Protein AF-A0A517Y0N2-F1 (afdb_monomer_lite)

Structure (mmCIF, N/CA/C/O backbone):
data_AF-A0A517Y0N2-F1
#
_entry.id   AF-A0A517Y0N2-F1
#
loop_
_atom_site.group_PDB
_atom_site.id
_atom_site.type_symbol
_atom_site.label_atom_id
_atom_site.label_alt_id
_atom_site.label_comp_id
_atom_site.label_asym_id
_atom_site.label_entity_id
_atom_site.label_seq_id
_atom_site.pdbx_PDB_ins_code
_atom_site.Cartn_x
_atom_site.Cartn_y
_atom_site.Cartn_z
_atom_site.occupancy
_atom_site.B_iso_or_equiv
_atom_site.auth_seq_id
_atom_site.auth_comp_id
_atom_site.auth_asym_id
_atom_site.auth_atom_id
_atom_site.pdbx_PDB_model_num
ATOM 1 N N . MET A 1 1 ? -11.717 -47.206 -13.233 1.00 84.69 1 MET A N 1
ATOM 2 C CA . MET A 1 1 ? -12.998 -47.005 -12.532 1.00 84.69 1 MET A CA 1
ATOM 3 C C . MET A 1 1 ? -13.318 -45.516 -12.525 1.00 84.69 1 MET A C 1
ATOM 5 O O . MET A 1 1 ? -12.463 -44.749 -12.143 1.00 84.69 1 MET A O 1
ATOM 9 N N . PRO A 1 2 ? -14.495 -45.059 -12.968 1.00 92.00 2 PRO A N 1
ATOM 10 C CA . PRO A 1 2 ? -14.799 -43.625 -12.986 1.00 92.00 2 PRO A CA 1
ATOM 11 C C . PRO A 1 2 ? -14.781 -43.002 -11.576 1.00 92.00 2 PRO A C 1
ATOM 13 O O . PRO A 1 2 ? -15.368 -43.559 -10.649 1.00 92.00 2 PRO A O 1
ATOM 16 N N . ILE A 1 3 ? -14.150 -41.832 -11.432 1.00 94.31 3 ILE A N 1
ATOM 17 C CA . ILE A 1 3 ? -14.087 -41.067 -10.176 1.00 94.31 3 ILE A CA 1
ATOM 18 C C . ILE A 1 3 ? -15.317 -40.142 -10.109 1.00 94.31 3 ILE A C 1
ATOM 20 O O . ILE A 1 3 ? -15.463 -39.274 -10.980 1.00 94.31 3 ILE A O 1
ATOM 24 N N . PRO A 1 4 ? -16.212 -40.281 -9.112 1.00 96.06 4 PRO A N 1
ATOM 25 C CA . PRO A 1 4 ? -17.354 -39.388 -8.961 1.00 96.06 4 PRO A CA 1
ATOM 26 C C . PRO A 1 4 ? -16.905 -38.022 -8.419 1.00 96.06 4 PRO A C 1
ATOM 28 O O . PRO A 1 4 ? -16.313 -37.924 -7.346 1.00 96.06 4 PRO A O 1
ATOM 31 N N . VAL A 1 5 ? -17.216 -36.948 -9.145 1.00 96.56 5 VAL A N 1
ATOM 32 C CA . VAL A 1 5 ? -16.913 -35.558 -8.774 1.00 96.56 5 VAL A CA 1
ATOM 33 C C . VAL A 1 5 ? -18.210 -34.753 -8.728 1.00 96.56 5 VAL A C 1
ATOM 35 O O . VAL A 1 5 ? -19.023 -34.811 -9.649 1.00 96.56 5 VAL A O 1
ATOM 38 N N . VAL A 1 6 ? -18.418 -33.979 -7.663 1.00 97.44 6 VAL A N 1
ATOM 39 C CA . VAL A 1 6 ? -19.589 -33.100 -7.518 1.00 97.44 6 VAL A CA 1
ATOM 40 C C . VAL A 1 6 ? -19.214 -31.685 -7.931 1.00 97.44 6 VAL A C 1
ATOM 42 O O . VAL A 1 6 ? -18.209 -31.145 -7.472 1.00 97.44 6 VAL A O 1
ATOM 45 N N . CYS A 1 7 ? -20.021 -31.063 -8.792 1.00 97.12 7 CYS A N 1
ATOM 46 C CA . CYS A 1 7 ? -19.773 -29.685 -9.183 1.00 97.12 7 CYS A CA 1
ATOM 47 C C . CYS A 1 7 ? -20.075 -28.691 -8.057 1.00 97.12 7 CYS A C 1
ATOM 49 O O . CYS A 1 7 ? -21.203 -28.638 -7.588 1.00 97.12 7 CYS A O 1
ATOM 51 N N . ALA A 1 8 ? -19.113 -27.844 -7.680 1.00 96.38 8 ALA A N 1
ATOM 52 C CA . ALA A 1 8 ? -19.308 -26.859 -6.610 1.00 96.38 8 ALA A CA 1
ATOM 53 C C . ALA A 1 8 ? -20.347 -25.767 -6.943 1.00 96.38 8 ALA A C 1
ATOM 55 O O . ALA A 1 8 ? -20.918 -25.179 -6.034 1.00 96.38 8 ALA A O 1
ATOM 56 N N . ASN A 1 9 ? -20.601 -25.502 -8.230 1.00 96.62 9 ASN A N 1
ATOM 57 C CA . ASN A 1 9 ? -21.507 -24.434 -8.663 1.00 96.62 9 ASN A CA 1
ATOM 58 C C . ASN A 1 9 ? -22.955 -24.928 -8.859 1.00 96.62 9 ASN A C 1
ATOM 60 O O . ASN A 1 9 ? -23.894 -24.329 -8.355 1.00 96.62 9 ASN A O 1
ATOM 64 N N . CYS A 1 10 ? -23.147 -26.053 -9.560 1.00 97.00 10 CYS A N 1
ATOM 65 C CA . CYS A 1 10 ? -24.483 -26.585 -9.877 1.00 97.00 10 CYS A CA 1
ATOM 66 C C . CYS A 1 10 ? -24.823 -27.917 -9.187 1.00 97.00 10 CYS A C 1
ATOM 68 O O . CYS A 1 10 ? -25.830 -28.536 -9.525 1.00 97.00 10 CYS A O 1
ATOM 70 N N . GLN A 1 11 ? -23.953 -28.410 -8.296 1.00 96.94 11 GLN A N 1
ATOM 71 C CA . GLN A 1 11 ? -24.120 -29.644 -7.506 1.00 96.94 11 GLN A CA 1
ATOM 72 C C . GLN A 1 11 ? -24.376 -30.928 -8.315 1.00 96.94 11 GLN A C 1
ATOM 74 O O . GLN A 1 11 ? -24.714 -31.977 -7.769 1.00 96.94 11 GLN A O 1
ATOM 79 N N . THR A 1 12 ? -24.166 -30.894 -9.632 1.00 97.69 12 THR A N 1
ATOM 80 C CA . THR A 1 12 ? -24.334 -32.069 -10.489 1.00 97.69 12 THR A CA 1
ATOM 81 C C . THR A 1 12 ? -23.174 -33.041 -10.291 1.00 97.69 12 THR A C 1
ATOM 83 O O . THR A 1 12 ? -22.010 -32.633 -10.302 1.00 97.69 12 THR A O 1
ATOM 86 N N . ARG A 1 13 ? -23.500 -34.328 -10.133 1.00 96.94 13 ARG A N 1
ATOM 87 C CA . ARG A 1 13 ? -22.531 -35.428 -10.079 1.00 96.94 13 ARG A CA 1
ATOM 88 C C . ARG A 1 13 ? -22.033 -35.751 -11.486 1.00 96.94 13 ARG A C 1
ATOM 90 O O . ARG A 1 13 ? -22.834 -35.933 -12.399 1.00 96.94 13 ARG A O 1
ATOM 97 N N . LEU A 1 14 ? -20.719 -35.802 -11.651 1.00 96.88 14 LEU A N 1
ATOM 98 C CA . LEU A 1 14 ? -20.024 -36.093 -12.900 1.00 96.88 14 LEU A CA 1
ATOM 99 C C . LEU A 1 14 ? -19.074 -37.266 -12.678 1.00 96.88 14 LEU A C 1
ATOM 101 O O . LEU A 1 14 ? -18.483 -37.387 -11.610 1.00 96.88 14 LEU A O 1
ATOM 105 N N . ASN A 1 15 ? -18.895 -38.092 -13.701 1.00 96.69 15 ASN A N 1
ATOM 106 C CA . ASN A 1 15 ? -17.953 -39.204 -13.670 1.00 96.69 15 ASN A CA 1
ATOM 107 C C . ASN A 1 15 ? -16.718 -38.818 -14.484 1.00 96.69 15 ASN A C 1
ATOM 109 O O . ASN A 1 15 ? -16.799 -38.696 -15.707 1.00 96.69 15 ASN A O 1
ATOM 113 N N . ALA A 1 16 ? -15.594 -38.583 -13.809 1.00 96.12 16 ALA A N 1
ATOM 114 C CA . ALA A 1 16 ? -14.326 -38.287 -14.464 1.00 96.12 16 ALA A CA 1
ATOM 115 C C . ALA A 1 16 ? -13.577 -39.596 -14.790 1.00 96.12 16 ALA A C 1
ATOM 117 O O . ALA A 1 16 ? -13.581 -40.518 -13.969 1.00 96.12 16 ALA A O 1
ATOM 118 N N . PRO A 1 17 ? -12.929 -39.708 -15.964 1.00 95.25 17 PRO A N 1
ATOM 119 C CA . PRO A 1 17 ? -12.051 -40.839 -16.254 1.00 95.25 17 PRO A CA 1
ATOM 120 C C . PRO A 1 17 ? -10.808 -40.795 -15.351 1.00 95.25 17 PRO A C 1
ATOM 122 O O . PRO A 1 17 ? -10.326 -39.709 -15.033 1.00 95.25 17 PRO A O 1
ATOM 125 N N . ASP A 1 18 ? -10.241 -41.952 -14.995 1.00 92.69 18 ASP A N 1
ATOM 126 C CA . ASP A 1 18 ? -9.039 -42.038 -14.137 1.00 92.69 18 ASP A CA 1
ATOM 127 C C . ASP A 1 18 ? -7.851 -41.238 -14.684 1.00 92.69 18 ASP A C 1
ATOM 129 O O . ASP A 1 18 ? -7.095 -40.635 -13.930 1.00 92.69 18 ASP A O 1
ATOM 133 N N . ALA A 1 19 ? -7.719 -41.148 -16.011 1.00 93.31 19 ALA A N 1
ATOM 134 C CA . ALA A 1 19 ? -6.686 -40.342 -16.665 1.00 93.31 19 ALA A CA 1
ATOM 135 C C . ALA A 1 19 ? -6.803 -38.828 -16.374 1.00 93.31 19 ALA A C 1
ATOM 137 O O . ALA A 1 19 ? -5.868 -38.067 -16.633 1.00 93.31 19 ALA A O 1
ATOM 138 N N . ALA A 1 20 ? -7.951 -38.375 -15.862 1.00 94.31 20 ALA A N 1
ATOM 139 C CA . ALA A 1 20 ? -8.183 -37.001 -15.437 1.00 94.31 20 ALA A CA 1
ATOM 140 C C . ALA A 1 20 ? -7.914 -36.774 -13.940 1.00 94.31 20 ALA A C 1
ATOM 142 O O . ALA A 1 20 ? -8.045 -35.636 -13.493 1.00 94.31 20 ALA A O 1
ATOM 143 N N . ALA A 1 21 ? -7.521 -37.796 -13.173 1.00 94.56 21 ALA A N 1
ATOM 144 C CA . ALA A 1 21 ? -7.123 -37.648 -11.775 1.00 94.56 21 ALA A CA 1
ATOM 145 C C . ALA A 1 21 ? -6.004 -36.595 -11.642 1.00 94.56 21 ALA A C 1
ATOM 147 O O . ALA A 1 21 ? -4.990 -36.651 -12.338 1.00 94.56 21 ALA A O 1
ATOM 148 N N . GLY A 1 22 ? -6.214 -35.581 -10.796 1.00 93.44 22 GLY A N 1
ATOM 149 C CA . GLY A 1 22 ? -5.289 -34.451 -10.636 1.00 93.44 22 GLY A CA 1
ATOM 150 C C . GLY A 1 22 ? -5.325 -33.401 -11.760 1.00 93.44 22 GLY A C 1
ATOM 151 O O . GLY A 1 22 ? -4.643 -32.382 -11.660 1.00 93.44 22 GLY A O 1
ATOM 152 N N . ARG A 1 23 ? -6.129 -33.589 -12.817 1.00 95.38 23 ARG A N 1
ATOM 153 C CA . ARG A 1 23 ? -6.341 -32.596 -13.885 1.00 95.38 23 ARG A CA 1
ATOM 154 C C . ARG A 1 23 ? -7.599 -31.762 -13.626 1.00 95.38 23 ARG A C 1
ATOM 156 O O . ARG A 1 23 ? -8.484 -32.127 -12.853 1.00 95.38 23 ARG A O 1
ATOM 163 N N . LYS A 1 24 ? -7.687 -30.609 -14.293 1.00 96.19 24 LYS A N 1
ATOM 164 C CA . LYS A 1 24 ? -8.870 -29.738 -14.269 1.00 96.19 24 LYS A CA 1
ATOM 165 C C . LYS A 1 24 ? -9.861 -30.172 -15.354 1.00 96.19 24 LYS A C 1
ATOM 167 O O . LYS A 1 24 ? -9.489 -30.231 -16.523 1.00 96.19 24 LYS A O 1
ATOM 172 N N . VAL A 1 25 ? -11.116 -30.425 -14.988 1.00 96.88 25 VAL A N 1
ATOM 173 C CA . VAL A 1 25 ? -12.209 -30.779 -15.915 1.00 96.88 25 VAL A CA 1
ATOM 174 C C . VAL A 1 25 ? -13.302 -29.710 -15.903 1.00 96.88 25 VAL A C 1
ATOM 176 O O . VAL A 1 25 ? -13.500 -29.026 -14.899 1.00 96.88 25 VAL A O 1
ATOM 179 N N . LYS A 1 26 ? -14.011 -29.534 -17.023 1.00 97.38 26 LYS A N 1
ATOM 180 C CA . LYS A 1 26 ? -15.139 -28.594 -17.142 1.00 97.38 26 LYS A CA 1
ATOM 181 C C . LYS A 1 26 ? -16.458 -29.304 -16.847 1.00 97.38 26 LYS A C 1
ATOM 183 O O . LYS A 1 26 ? -16.701 -30.392 -17.362 1.00 97.38 26 LYS A O 1
ATOM 188 N N . CYS A 1 27 ? -17.328 -28.677 -16.058 1.00 97.56 27 CYS A N 1
ATOM 189 C CA . CYS A 1 27 ? -18.690 -29.166 -15.860 1.00 97.56 27 CYS A CA 1
ATOM 190 C C . CYS A 1 27 ? -19.521 -28.977 -17.148 1.00 97.56 27 CYS A C 1
ATOM 192 O O . CYS A 1 27 ? -19.602 -27.851 -17.635 1.00 97.56 27 CYS A O 1
ATOM 194 N N . PRO A 1 28 ? -20.204 -30.007 -17.677 1.00 97.00 28 PRO A N 1
ATOM 195 C CA . PRO A 1 28 ? -21.018 -29.876 -18.887 1.00 97.00 28 PRO A CA 1
ATOM 196 C C . PRO A 1 28 ? -22.280 -29.017 -18.699 1.00 97.00 28 PRO A C 1
ATOM 198 O O . PRO A 1 28 ? -22.827 -28.543 -19.686 1.00 97.00 28 PRO A O 1
ATOM 201 N N . LYS A 1 29 ? -22.743 -28.785 -17.458 1.00 97.19 29 LYS A N 1
ATOM 202 C CA . LYS A 1 29 ? -23.947 -27.974 -17.193 1.00 97.19 29 LYS A CA 1
ATOM 203 C C . LYS A 1 29 ? -23.671 -26.481 -17.024 1.00 97.19 29 LYS A C 1
ATOM 205 O O . LYS A 1 29 ? -24.418 -25.669 -17.546 1.00 97.19 29 LYS A O 1
ATOM 210 N N . CYS A 1 30 ? -22.625 -26.114 -16.285 1.00 97.19 30 CYS A N 1
ATOM 211 C CA . CYS A 1 30 ? -22.328 -24.712 -15.954 1.00 97.19 30 CYS A CA 1
ATOM 212 C C . CYS A 1 30 ? -20.961 -24.230 -16.463 1.00 97.19 30 CYS A C 1
ATOM 214 O O . CYS A 1 30 ? -20.553 -23.117 -16.150 1.00 97.19 30 CYS A O 1
ATOM 216 N N . GLN A 1 31 ? -20.221 -25.076 -17.192 1.00 96.69 31 GLN A N 1
ATOM 217 C CA . GLN A 1 31 ? -18.892 -24.799 -17.765 1.00 96.69 31 GLN A CA 1
ATOM 218 C C . GLN A 1 31 ? -17.793 -24.413 -16.756 1.00 96.69 31 GLN A C 1
ATOM 220 O O . GLN A 1 31 ? -16.667 -24.104 -17.147 1.00 96.69 31 GLN A O 1
ATOM 225 N N . THR A 1 32 ? -18.068 -24.494 -15.451 1.00 97.12 32 THR A N 1
ATOM 226 C CA . THR A 1 32 ? -17.092 -24.227 -14.389 1.00 97.12 32 THR A CA 1
ATOM 227 C C . THR A 1 32 ? -15.968 -25.268 -14.418 1.00 97.12 32 THR A C 1
ATOM 229 O O . THR A 1 32 ? -16.226 -26.471 -14.487 1.00 97.12 32 THR A O 1
ATOM 232 N N . VAL A 1 33 ? -14.718 -24.798 -14.376 1.00 97.06 33 VAL A N 1
ATOM 233 C CA . VAL A 1 33 ? -13.502 -25.626 -14.346 1.00 97.06 33 VAL A CA 1
ATOM 234 C C . VAL A 1 33 ? -13.209 -26.042 -12.903 1.00 97.06 33 VAL A C 1
ATOM 236 O O . VAL A 1 33 ? -13.121 -25.182 -12.032 1.00 97.06 33 VAL A O 1
ATOM 239 N N . MET A 1 34 ? -13.037 -27.339 -12.644 1.00 95.88 34 MET A N 1
ATOM 240 C CA . MET A 1 34 ? -12.841 -27.887 -11.296 1.00 95.88 34 MET A CA 1
ATOM 241 C C . MET A 1 34 ? -11.717 -28.930 -11.283 1.00 95.88 34 MET A C 1
ATOM 243 O O . MET A 1 34 ? -11.586 -29.679 -12.254 1.00 95.88 34 MET A O 1
ATOM 247 N N . PRO A 1 35 ? -10.901 -29.002 -10.218 1.00 96.12 35 PRO A N 1
ATOM 248 C CA . PRO A 1 35 ? -9.898 -30.052 -10.078 1.00 96.12 35 PRO A CA 1
ATOM 249 C C . PRO A 1 35 ? -10.568 -31.397 -9.758 1.00 96.12 35 PRO A C 1
ATOM 251 O O . PRO A 1 35 ? -11.417 -31.474 -8.870 1.00 96.12 35 PRO A O 1
ATOM 254 N N . VAL A 1 36 ? -10.186 -32.460 -10.469 1.00 96.31 36 VAL A N 1
ATOM 255 C CA . VAL A 1 36 ? -10.552 -33.837 -10.103 1.00 96.31 36 VAL A CA 1
ATOM 256 C C . VAL A 1 36 ? -9.625 -34.277 -8.968 1.00 96.31 36 VAL A C 1
ATOM 258 O O . VAL A 1 36 ? -8.406 -34.181 -9.148 1.00 96.31 36 VAL A O 1
ATOM 261 N N . PRO A 1 37 ? -10.148 -34.759 -7.824 1.00 91.50 37 PRO A N 1
ATOM 262 C CA . PRO A 1 37 ? -9.322 -35.311 -6.757 1.00 91.50 37 PRO A CA 1
ATOM 263 C C . PRO A 1 37 ? -8.412 -36.394 -7.335 1.00 91.50 37 PRO A C 1
ATOM 265 O O . PRO A 1 37 ? -8.886 -37.396 -7.869 1.00 91.50 37 PRO A O 1
ATOM 268 N N . GLY A 1 38 ? -7.104 -36.151 -7.305 1.00 88.31 38 GLY A N 1
ATOM 269 C CA . GLY A 1 38 ? -6.139 -37.185 -7.635 1.00 88.31 38 GLY A CA 1
ATOM 270 C C . GLY A 1 38 ? -6.163 -38.231 -6.534 1.00 88.31 38 GLY A C 1
ATOM 271 O O . GLY A 1 38 ? -6.227 -37.870 -5.358 1.00 88.31 38 GLY A O 1
ATOM 272 N N . THR A 1 39 ? -6.099 -39.511 -6.896 1.00 78.31 39 THR A N 1
ATOM 273 C CA . THR A 1 39 ? -5.680 -40.550 -5.956 1.00 78.31 39 THR A CA 1
ATOM 274 C C . THR A 1 39 ? -4.361 -40.070 -5.372 1.00 78.31 39 THR A C 1
ATOM 276 O O . THR A 1 39 ? -3.388 -39.933 -6.115 1.00 78.31 39 THR A O 1
ATOM 279 N N . ALA A 1 40 ? -4.366 -39.686 -4.092 1.00 70.88 40 ALA A N 1
ATOM 280 C CA . ALA A 1 40 ? -3.168 -39.219 -3.419 1.00 70.88 40 ALA A CA 1
ATOM 281 C C . ALA A 1 40 ? -2.083 -40.256 -3.698 1.00 70.88 40 ALA A C 1
ATOM 283 O O . ALA A 1 40 ? -2.289 -41.442 -3.421 1.00 70.88 40 ALA A O 1
ATOM 284 N N . ALA A 1 41 ? -0.989 -39.824 -4.334 1.00 69.00 41 ALA A N 1
ATOM 285 C CA . ALA A 1 41 ? 0.169 -40.682 -4.502 1.00 69.00 41 ALA A CA 1
ATOM 286 C C . ALA A 1 41 ? 0.448 -41.299 -3.123 1.00 69.00 41 ALA A C 1
ATOM 288 O O . ALA A 1 41 ? 0.422 -40.541 -2.143 1.00 69.00 41 ALA A O 1
ATOM 289 N N . PRO A 1 42 ? 0.588 -42.637 -3.022 1.00 71.44 42 PRO A N 1
ATOM 290 C CA . PRO A 1 42 ? 0.793 -43.301 -1.744 1.00 71.44 42 PRO A CA 1
ATOM 291 C C . PRO A 1 42 ? 1.875 -42.532 -1.002 1.00 71.44 42 PRO A C 1
ATOM 293 O O . PRO A 1 42 ? 2.935 -42.265 -1.576 1.00 71.44 42 PRO A O 1
ATOM 296 N N . ALA A 1 43 ? 1.526 -42.067 0.202 1.00 64.88 43 ALA A N 1
ATOM 297 C CA . ALA A 1 43 ? 2.398 -41.220 0.995 1.00 64.88 43 ALA A CA 1
ATOM 298 C C . ALA A 1 43 ? 3.792 -41.860 0.987 1.00 64.88 43 ALA A C 1
ATOM 300 O O . ALA A 1 43 ? 3.877 -43.074 1.213 1.00 64.88 43 ALA A O 1
ATOM 301 N N . PRO A 1 44 ? 4.859 -41.104 0.658 1.00 72.44 44 PRO A N 1
ATOM 302 C CA . PRO A 1 44 ? 6.203 -41.650 0.716 1.00 72.44 44 PRO A CA 1
ATOM 303 C C . PRO A 1 44 ? 6.367 -42.319 2.085 1.00 72.44 44 PRO A C 1
ATOM 305 O O . PRO A 1 44 ? 5.879 -41.759 3.076 1.00 72.44 44 PRO A O 1
ATOM 308 N N . PRO A 1 45 ? 6.952 -43.533 2.140 1.00 76.56 45 PRO A N 1
ATOM 309 C CA . PRO A 1 45 ? 7.123 -44.246 3.395 1.00 76.56 45 PRO A CA 1
ATOM 310 C C . PRO A 1 45 ? 7.717 -43.275 4.417 1.00 76.56 45 PRO A C 1
ATOM 312 O O . PRO A 1 45 ? 8.589 -42.483 4.037 1.00 76.56 45 PRO A O 1
ATOM 315 N N . PRO A 1 46 ? 7.202 -43.266 5.661 1.00 74.75 46 PRO A N 1
ATOM 316 C CA . PRO A 1 46 ? 7.652 -42.333 6.679 1.00 74.75 46 PRO A CA 1
ATOM 317 C C . PRO A 1 46 ? 9.174 -42.365 6.698 1.00 74.75 46 PRO A C 1
ATOM 319 O O . PRO A 1 46 ? 9.771 -43.436 6.839 1.00 74.75 46 PRO A O 1
ATOM 322 N N . LEU A 1 47 ? 9.785 -41.200 6.463 1.00 70.88 47 LEU A N 1
ATOM 323 C CA . LEU A 1 47 ? 11.226 -41.051 6.588 1.00 70.88 47 LEU A CA 1
ATOM 324 C C . LEU A 1 47 ? 11.620 -41.654 7.942 1.00 70.88 47 LEU A C 1
ATOM 326 O O . LEU A 1 47 ? 10.905 -41.413 8.926 1.00 70.88 47 LEU A O 1
ATOM 330 N N . PRO A 1 48 ? 12.695 -42.464 7.999 1.00 77.25 48 PRO A N 1
ATOM 331 C CA . PRO A 1 48 ? 13.186 -42.968 9.269 1.00 77.25 48 PRO A CA 1
ATOM 332 C C . PRO A 1 48 ? 13.310 -41.782 10.230 1.00 77.25 48 PRO A C 1
ATOM 334 O O . PRO A 1 48 ? 13.705 -40.694 9.787 1.00 77.25 48 PRO A O 1
ATOM 337 N N . PRO A 1 49 ? 12.915 -41.955 11.506 1.00 77.69 49 PRO A N 1
ATOM 338 C CA . PRO A 1 49 ? 13.004 -40.881 12.478 1.00 77.69 49 PRO A CA 1
ATOM 339 C C . PRO A 1 49 ? 14.417 -40.298 12.395 1.00 77.69 49 PRO A C 1
ATOM 341 O O . PRO A 1 49 ? 15.376 -41.078 12.332 1.00 77.69 49 PRO A O 1
ATOM 344 N N . PRO A 1 50 ? 14.562 -38.961 12.313 1.00 74.44 50 PRO A N 1
ATOM 345 C CA . PRO A 1 50 ? 15.879 -38.353 12.293 1.00 74.44 50 PRO A CA 1
ATOM 346 C C . PRO A 1 50 ? 16.671 -38.934 13.469 1.00 74.44 50 PRO A C 1
ATOM 348 O O . PRO A 1 50 ? 16.095 -39.067 14.557 1.00 74.44 50 PRO A O 1
ATOM 351 N N . PRO A 1 51 ? 17.934 -39.356 13.253 1.00 74.38 51 PRO A N 1
ATOM 352 C CA . PRO A 1 51 ? 18.758 -39.898 14.323 1.00 74.38 51 PRO A CA 1
ATOM 353 C C . PRO A 1 51 ? 18.662 -38.941 15.501 1.00 74.38 51 PRO A C 1
ATOM 355 O O . PRO A 1 51 ? 18.816 -37.731 15.310 1.00 74.38 51 PRO A O 1
ATOM 358 N N . ALA A 1 52 ? 18.300 -39.489 16.666 1.00 68.50 52 ALA A N 1
ATOM 359 C CA . ALA A 1 52 ? 18.097 -38.728 17.886 1.00 68.50 52 ALA A CA 1
ATOM 360 C C . ALA A 1 52 ? 19.238 -37.723 17.998 1.00 68.50 52 ALA A C 1
ATOM 362 O O . ALA A 1 52 ? 20.405 -38.122 18.055 1.00 68.50 52 ALA A O 1
ATOM 363 N N . ALA A 1 53 ? 18.896 -36.433 17.924 1.00 58.19 53 ALA A N 1
ATOM 364 C CA . ALA A 1 53 ? 19.875 -35.385 18.115 1.00 58.19 53 ALA A CA 1
ATOM 365 C C . ALA A 1 53 ? 20.611 -35.730 19.416 1.00 58.19 53 ALA A C 1
ATOM 367 O O . ALA A 1 53 ? 19.928 -36.004 20.414 1.00 58.19 53 ALA A O 1
ATOM 368 N N . PRO A 1 54 ? 21.957 -35.804 19.413 1.00 63.50 54 PRO A N 1
ATOM 369 C CA . PRO A 1 54 ? 22.689 -36.007 20.647 1.00 63.50 54 PRO A CA 1
ATOM 370 C C . PRO A 1 54 ? 22.171 -34.949 21.604 1.00 63.50 54 PRO A C 1
ATOM 372 O O . PRO A 1 54 ? 22.110 -33.771 21.244 1.00 63.50 54 PRO A O 1
ATOM 375 N N . SER A 1 55 ? 21.691 -35.394 22.763 1.00 56.03 55 SER A N 1
ATOM 376 C CA . SER A 1 55 ? 21.289 -34.524 23.853 1.00 56.03 55 SER A CA 1
ATOM 377 C C . SER A 1 55 ? 22.514 -33.693 24.195 1.00 56.03 55 SER A C 1
ATOM 379 O O . SER A 1 55 ? 23.399 -34.132 24.926 1.00 56.03 55 SER A O 1
ATOM 381 N N . GLY A 1 56 ? 22.617 -32.540 23.538 1.00 49.59 56 GLY A N 1
ATOM 382 C CA . GLY A 1 56 ? 23.645 -31.561 23.774 1.00 49.59 56 GLY A CA 1
ATOM 383 C C . GLY A 1 56 ? 23.443 -31.125 25.202 1.00 49.59 56 GLY A C 1
ATOM 384 O O . GLY A 1 56 ? 22.516 -30.368 25.489 1.00 49.59 56 GLY A O 1
ATOM 385 N N . GLY A 1 57 ? 24.288 -31.652 26.086 1.00 51.59 57 GLY A N 1
ATOM 386 C CA . GLY A 1 57 ? 24.562 -31.011 27.352 1.00 51.59 57 GLY A CA 1
ATOM 387 C C . GLY A 1 57 ? 24.790 -29.544 27.038 1.00 51.59 57 GLY A C 1
ATOM 388 O O . GLY A 1 57 ? 25.617 -29.200 26.192 1.00 51.59 57 GLY A O 1
ATOM 389 N N . THR A 1 58 ? 23.970 -28.694 27.636 1.00 56.47 58 THR A N 1
ATOM 390 C CA . THR A 1 58 ? 24.179 -27.258 27.636 1.00 56.47 58 THR A CA 1
ATOM 391 C C . THR A 1 58 ? 25.634 -27.008 28.037 1.00 56.47 58 THR A C 1
ATOM 393 O O . THR A 1 58 ? 25.999 -27.349 29.160 1.00 56.47 58 THR A O 1
ATOM 396 N N . PRO A 1 59 ? 26.478 -26.383 27.195 1.00 62.06 59 PRO A N 1
ATOM 397 C CA . PRO A 1 59 ? 27.823 -25.955 27.600 1.00 62.06 59 PRO A CA 1
ATOM 398 C C . PRO A 1 59 ? 27.809 -24.860 28.684 1.00 62.06 59 PRO A C 1
ATOM 400 O O . PRO A 1 59 ? 28.851 -24.329 29.047 1.00 62.06 59 PRO A O 1
ATOM 403 N N . PHE A 1 60 ? 26.622 -24.502 29.176 1.00 58.09 60 PHE A N 1
ATOM 404 C CA . PHE A 1 60 ? 26.350 -23.477 30.170 1.00 58.09 60 PHE A CA 1
ATOM 405 C C . PHE A 1 60 ? 25.449 -24.041 31.274 1.00 58.09 60 PHE A C 1
ATOM 407 O O . PHE A 1 60 ? 24.399 -23.485 31.580 1.00 58.09 60 PHE A O 1
ATOM 414 N N . ASP A 1 61 ? 25.843 -25.175 31.849 1.00 56.84 61 ASP A N 1
ATOM 415 C CA . ASP A 1 61 ? 25.333 -25.601 33.150 1.00 56.84 61 ASP A CA 1
ATOM 416 C C . ASP A 1 61 ? 26.198 -24.941 34.241 1.00 56.84 61 ASP A C 1
ATOM 418 O O . ASP A 1 61 ? 27.235 -25.461 34.649 1.00 56.84 61 ASP A O 1
ATOM 422 N N . PHE A 1 62 ? 25.811 -23.734 34.670 1.00 59.16 62 PHE A N 1
ATOM 423 C CA . PHE A 1 62 ? 26.382 -23.032 35.833 1.00 59.16 62 PHE A CA 1
ATOM 424 C C . PHE A 1 62 ? 25.835 -23.630 37.148 1.00 59.16 62 PHE A C 1
ATOM 426 O O . PHE A 1 62 ? 25.350 -22.925 38.032 1.00 59.16 62 PHE A O 1
ATOM 433 N N . GLY A 1 63 ? 25.890 -24.956 37.266 1.00 56.09 63 GLY A N 1
ATOM 434 C CA . GLY A 1 63 ? 25.384 -25.737 38.395 1.00 56.09 63 GLY A CA 1
ATOM 435 C C . GLY A 1 63 ? 26.328 -25.833 39.599 1.00 56.09 63 GLY A C 1
ATOM 436 O O . GLY A 1 63 ? 26.227 -26.787 40.363 1.00 56.09 63 GLY A O 1
ATOM 437 N N . GLY A 1 64 ? 27.249 -24.888 39.794 1.00 56.97 64 GLY A N 1
ATOM 438 C CA . GLY A 1 64 ? 28.190 -24.918 40.915 1.00 56.97 64 GLY A CA 1
ATOM 439 C C . GLY A 1 64 ? 28.540 -23.519 41.400 1.00 56.97 64 GLY A C 1
ATOM 440 O O . GLY A 1 64 ? 29.096 -22.727 40.648 1.00 56.97 64 GLY A O 1
ATOM 441 N N . ASP A 1 65 ? 28.205 -23.249 42.661 1.00 60.47 65 ASP A N 1
ATOM 442 C CA . ASP A 1 65 ? 28.705 -22.140 43.476 1.00 60.47 65 ASP A CA 1
ATOM 443 C C . ASP A 1 65 ? 28.327 -20.727 43.012 1.00 60.47 65 ASP A C 1
ATOM 445 O O . ASP A 1 65 ? 29.147 -19.938 42.548 1.00 60.47 65 ASP A O 1
ATOM 449 N N . SER A 1 66 ? 27.068 -20.348 43.262 1.00 59.47 66 SER A N 1
ATOM 450 C CA . SER A 1 66 ? 26.769 -18.929 43.481 1.00 59.47 66 SER A CA 1
ATOM 451 C C . SER A 1 66 ? 27.539 -18.462 44.725 1.00 59.47 66 SER A C 1
ATOM 453 O O . SER A 1 66 ? 27.240 -18.948 45.820 1.00 59.47 66 SER A O 1
ATOM 455 N N . PRO A 1 67 ? 28.518 -17.545 44.608 1.00 68.81 67 PRO A N 1
ATOM 456 C CA . PRO A 1 67 ? 29.174 -16.988 45.780 1.00 68.81 67 PRO A CA 1
ATOM 457 C C . PRO A 1 67 ? 28.131 -16.281 46.659 1.00 68.81 67 PRO A C 1
ATOM 459 O O . PRO A 1 67 ? 27.176 -15.696 46.132 1.00 68.81 67 PRO A O 1
ATOM 462 N N . PRO A 1 68 ? 28.281 -16.331 47.995 1.00 73.44 68 PRO A N 1
ATOM 463 C CA . PRO A 1 68 ? 27.357 -15.672 48.904 1.00 73.44 68 PRO A CA 1
ATOM 464 C C . PRO A 1 68 ? 27.244 -14.182 48.550 1.00 73.44 68 PRO A C 1
ATOM 466 O O . PRO A 1 68 ? 28.238 -13.565 48.150 1.00 73.44 68 PRO A O 1
ATOM 469 N N . PRO A 1 69 ? 26.044 -13.589 48.685 1.00 72.06 69 PRO A N 1
ATOM 470 C CA . PRO A 1 69 ? 25.840 -12.183 48.375 1.00 72.06 69 PRO A CA 1
ATOM 471 C C . PRO A 1 69 ? 26.832 -11.335 49.183 1.00 72.06 69 PRO A C 1
ATOM 473 O O . PRO A 1 69 ? 27.013 -11.590 50.379 1.00 72.06 69 PRO A O 1
ATOM 476 N N . PRO A 1 70 ? 27.484 -10.332 48.566 1.00 73.88 70 PRO A N 1
ATOM 477 C CA . PRO A 1 70 ? 28.427 -9.491 49.281 1.00 73.88 70 PRO A CA 1
ATOM 478 C C . PRO A 1 70 ? 27.718 -8.821 50.468 1.00 73.88 70 PRO A C 1
ATOM 480 O O . PRO A 1 70 ? 26.554 -8.418 50.340 1.00 73.88 70 PRO A O 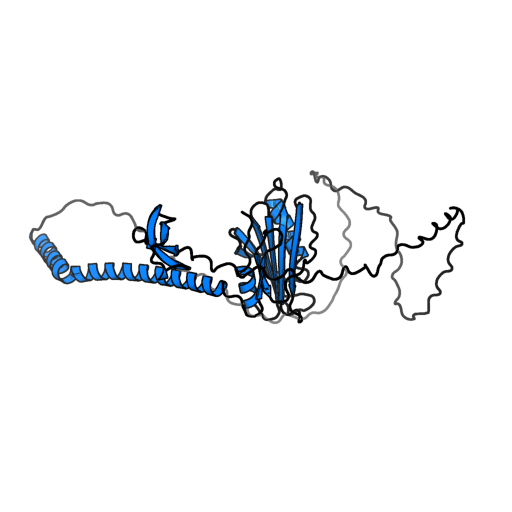1
ATOM 483 N N . PRO A 1 71 ? 28.390 -8.692 51.627 1.00 72.62 71 PRO A N 1
ATOM 484 C CA . PRO A 1 71 ? 27.809 -8.044 52.791 1.00 72.62 71 PRO A CA 1
ATOM 485 C C . PRO A 1 71 ? 27.339 -6.641 52.404 1.00 72.62 71 PRO A C 1
ATOM 487 O O . PRO A 1 71 ? 28.076 -5.870 51.781 1.00 72.62 71 PRO A O 1
ATOM 490 N N . ARG A 1 72 ? 26.086 -6.322 52.750 1.00 63.16 72 ARG A N 1
ATOM 491 C CA . ARG A 1 72 ? 25.517 -4.988 52.548 1.00 63.16 72 ARG A CA 1
ATOM 492 C C . ARG A 1 72 ? 26.449 -3.974 53.204 1.00 63.16 72 ARG A C 1
ATOM 494 O O . ARG A 1 72 ? 26.605 -3.979 54.423 1.00 63.16 72 ARG A O 1
ATOM 501 N N . ARG A 1 73 ? 27.076 -3.120 52.388 1.00 58.53 73 ARG A N 1
ATOM 502 C CA . ARG A 1 73 ? 27.852 -1.985 52.890 1.00 58.53 73 ARG A CA 1
ATOM 503 C C . ARG A 1 73 ? 26.928 -1.115 53.751 1.00 58.53 73 ARG A C 1
ATOM 505 O O . ARG A 1 73 ? 25.844 -0.773 53.273 1.00 58.53 73 ARG A O 1
ATOM 512 N N . PRO A 1 74 ? 27.323 -0.765 54.986 1.00 61.00 74 PRO A N 1
ATOM 513 C CA . PRO A 1 74 ? 26.569 0.168 55.802 1.00 61.00 74 PRO A CA 1
ATOM 514 C C . PRO A 1 74 ? 26.483 1.513 55.076 1.00 61.00 74 PRO A C 1
ATOM 516 O O . PRO A 1 74 ? 27.485 2.104 54.676 1.00 61.00 74 PRO A O 1
ATOM 519 N N . SER A 1 75 ? 25.250 1.955 54.859 1.00 59.75 75 SER A N 1
ATOM 520 C CA . SER A 1 75 ? 24.911 3.265 54.320 1.00 59.75 75 SER A CA 1
ATOM 521 C C . SER A 1 75 ? 25.322 4.332 55.330 1.00 59.75 75 SER A C 1
ATOM 523 O O . SER A 1 75 ? 24.568 4.636 56.248 1.00 59.75 75 SER A O 1
ATOM 525 N N . GLY A 1 76 ? 26.529 4.869 55.197 1.00 57.44 76 GLY A N 1
ATOM 526 C CA . GLY A 1 76 ? 26.998 5.898 56.115 1.00 57.44 76 GLY A CA 1
ATOM 527 C C . GLY A 1 76 ? 28.481 6.176 55.997 1.00 57.44 76 GLY A C 1
ATOM 528 O O . GLY A 1 76 ? 29.185 6.052 56.985 1.00 57.44 76 GLY A O 1
ATOM 529 N N . GLU A 1 77 ? 28.964 6.557 54.814 1.00 53.41 77 GLU A N 1
ATOM 530 C CA . GLU A 1 77 ? 30.243 7.263 54.760 1.00 53.41 77 GLU A CA 1
ATOM 531 C C . GLU A 1 77 ? 30.248 8.288 53.630 1.00 53.41 77 GLU A C 1
ATOM 533 O O . GLU A 1 77 ? 30.190 7.973 52.438 1.00 53.41 77 GLU A O 1
ATOM 538 N N . SER A 1 78 ? 30.241 9.544 54.057 1.00 60.12 78 SER A N 1
ATOM 539 C CA . SER A 1 78 ? 30.338 10.755 53.261 1.00 60.12 78 SER A CA 1
ATOM 540 C C . SER A 1 78 ? 31.578 10.685 52.373 1.00 60.12 78 SER A C 1
ATOM 542 O O . SER A 1 78 ? 32.705 10.800 52.852 1.00 60.12 78 SER A O 1
ATOM 544 N N . ARG A 1 79 ? 31.388 10.494 51.064 1.00 59.28 79 ARG A N 1
ATOM 545 C CA . ARG A 1 79 ? 32.488 10.635 50.106 1.00 59.28 79 ARG A CA 1
ATOM 546 C C . ARG A 1 79 ? 33.023 12.075 50.166 1.00 59.28 79 ARG A C 1
ATOM 548 O O . ARG A 1 79 ? 32.218 12.998 50.029 1.00 59.28 79 ARG A O 1
ATOM 555 N N . PRO A 1 80 ? 34.343 12.284 50.314 1.00 70.94 80 PRO A N 1
ATOM 556 C CA . PRO A 1 80 ? 34.939 13.602 50.146 1.00 70.94 80 PRO A CA 1
ATOM 557 C C . PRO A 1 80 ? 34.747 14.095 48.700 1.00 70.94 80 PRO A C 1
ATOM 559 O O . PRO A 1 80 ? 34.611 13.275 47.780 1.00 70.94 80 PRO A O 1
ATOM 562 N N . PRO A 1 81 ? 34.706 15.422 48.484 1.00 66.00 81 PRO A N 1
ATOM 563 C CA . PRO A 1 81 ? 34.492 16.004 47.168 1.00 66.00 81 PRO A CA 1
ATOM 564 C C . PRO A 1 81 ? 35.578 15.540 46.197 1.00 66.00 81 PRO A C 1
ATOM 566 O O . PRO A 1 81 ? 36.769 15.527 46.506 1.00 66.00 81 PRO A O 1
ATOM 569 N N . ARG A 1 82 ? 35.136 15.125 45.011 1.00 63.53 82 ARG A N 1
ATOM 570 C CA . ARG A 1 82 ? 36.004 14.708 43.914 1.00 63.53 82 ARG A CA 1
ATOM 571 C C . ARG A 1 82 ? 36.857 15.919 43.489 1.00 63.53 82 ARG A C 1
ATOM 573 O O . ARG A 1 82 ? 36.264 16.968 43.236 1.00 63.53 82 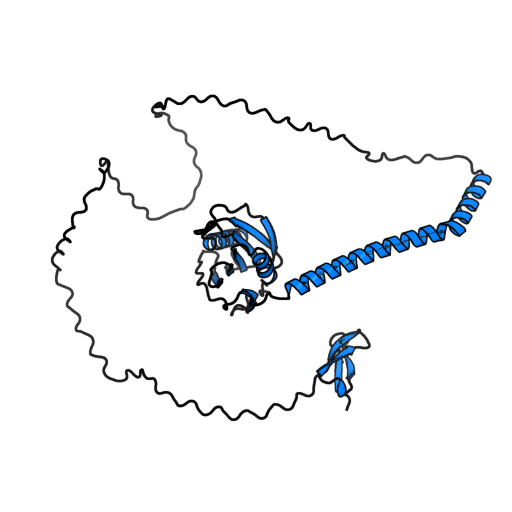ARG A O 1
ATOM 580 N N . PRO A 1 83 ? 38.195 15.807 43.406 1.00 65.00 83 PRO A N 1
ATOM 581 C CA . PRO A 1 83 ? 39.025 16.875 42.862 1.00 65.00 83 PRO A CA 1
ATOM 582 C C . PRO A 1 83 ? 38.628 17.136 41.405 1.00 65.00 83 PRO A C 1
ATOM 584 O O . PRO A 1 83 ? 38.315 16.202 40.658 1.00 65.00 83 PRO A O 1
ATOM 587 N N . ALA A 1 84 ? 38.564 18.419 41.050 1.00 59.94 84 ALA A N 1
ATOM 588 C CA . ALA A 1 84 ? 38.203 18.874 39.717 1.00 59.94 84 ALA A CA 1
ATOM 589 C C . ALA A 1 84 ? 39.189 18.302 38.681 1.00 59.94 84 ALA A C 1
ATOM 591 O O . ALA A 1 84 ? 40.380 18.217 38.972 1.00 59.94 84 ALA A O 1
ATOM 592 N N . PRO A 1 85 ? 38.718 17.879 37.497 1.00 64.44 85 PRO A N 1
ATOM 593 C CA . PRO A 1 85 ? 39.615 17.510 36.414 1.00 64.44 85 PRO A CA 1
ATOM 594 C C . PRO A 1 85 ? 40.385 18.750 35.947 1.00 64.44 85 PRO A C 1
ATOM 596 O O . PRO A 1 85 ? 39.771 19.756 35.590 1.00 64.44 85 PRO A O 1
ATOM 599 N N . ASP A 1 86 ? 41.714 18.658 35.959 1.00 56.81 86 ASP A N 1
ATOM 600 C CA . ASP A 1 86 ? 42.607 19.644 35.359 1.00 56.81 86 ASP A CA 1
ATOM 601 C C . ASP A 1 86 ? 42.310 19.748 33.858 1.00 56.81 86 ASP A C 1
ATOM 603 O O . ASP A 1 86 ? 42.449 18.782 33.102 1.00 56.81 86 ASP A O 1
ATOM 607 N N . SER A 1 87 ? 41.847 20.925 33.446 1.00 53.03 87 SER A N 1
ATOM 608 C CA . SER A 1 87 ? 41.624 21.296 32.052 1.00 53.03 87 SER A CA 1
ATOM 609 C C . SER A 1 87 ? 42.971 21.484 31.346 1.00 53.03 87 SER A C 1
ATOM 611 O O . SER A 1 87 ? 43.722 22.370 31.749 1.00 53.03 87 SER A O 1
ATOM 613 N N . PRO A 1 88 ? 43.293 20.725 30.283 1.00 58.31 88 PRO A N 1
ATOM 614 C CA . PRO A 1 88 ? 44.382 21.098 29.396 1.00 58.31 88 PRO A CA 1
ATOM 615 C C . PRO A 1 88 ? 43.971 22.313 28.556 1.00 58.31 88 PRO A C 1
ATOM 617 O O . PRO A 1 88 ? 42.918 22.321 27.912 1.00 58.31 88 PRO A O 1
ATOM 620 N N . ASP A 1 89 ? 44.829 23.329 28.592 1.00 52.69 89 ASP A N 1
ATOM 621 C CA . ASP A 1 89 ? 44.778 24.559 27.809 1.00 52.69 89 ASP A CA 1
ATOM 622 C C . ASP A 1 89 ? 44.399 24.308 26.341 1.00 52.69 89 ASP A C 1
ATOM 624 O O . ASP A 1 89 ? 45.149 23.708 25.570 1.00 52.69 89 ASP A O 1
ATOM 628 N N . SER A 1 90 ? 43.235 24.817 25.938 1.00 53.56 90 SER A N 1
ATOM 629 C CA . SER A 1 90 ? 42.928 25.111 24.538 1.00 53.56 90 SER A CA 1
ATOM 630 C C . SER A 1 90 ? 42.964 26.631 24.366 1.00 53.56 90 SER A C 1
ATOM 632 O O . SER A 1 90 ? 42.075 27.307 24.892 1.00 53.56 90 SER A O 1
ATOM 634 N N . PRO A 1 91 ? 43.975 27.195 23.681 1.00 59.44 91 PRO A N 1
ATOM 635 C CA . PRO A 1 91 ? 43.924 28.582 23.251 1.00 59.44 91 PRO A CA 1
ATOM 636 C C . PRO A 1 91 ? 42.872 28.731 22.141 1.00 59.44 91 PRO A C 1
ATOM 638 O O . PRO A 1 91 ? 42.622 27.804 21.376 1.00 59.44 91 PRO A O 1
ATOM 641 N N . ASP A 1 92 ? 42.279 29.920 22.074 1.00 56.56 92 ASP A N 1
ATOM 642 C CA . ASP A 1 92 ? 41.322 30.385 21.062 1.00 56.56 92 ASP A CA 1
ATOM 643 C C . ASP A 1 92 ? 39.862 29.939 21.232 1.00 56.56 92 ASP A C 1
ATOM 645 O O . ASP A 1 92 ? 39.276 29.219 20.426 1.00 56.56 92 ASP A O 1
ATOM 649 N N . SER A 1 93 ? 39.215 30.504 22.255 1.00 58.12 93 SER A N 1
ATOM 650 C CA . SER A 1 93 ? 37.773 30.770 22.218 1.00 58.12 93 SER A CA 1
ATOM 651 C C . SER A 1 93 ? 37.519 32.286 22.157 1.00 58.12 93 SER A C 1
ATOM 653 O O . SER A 1 93 ? 38.071 33.022 22.978 1.00 58.12 93 SER A O 1
ATOM 655 N N . PRO A 1 94 ? 36.709 32.782 21.201 1.00 63.25 94 PRO A N 1
ATOM 656 C CA . PRO A 1 94 ? 36.380 34.203 21.080 1.00 63.25 94 PRO A CA 1
ATOM 657 C C . PRO A 1 94 ? 35.554 34.713 22.279 1.00 63.25 94 PRO A C 1
ATOM 659 O O . PRO A 1 94 ? 34.867 33.928 22.940 1.00 63.25 94 PRO A O 1
ATOM 662 N N . PRO A 1 95 ? 35.597 36.029 22.573 1.00 58.53 95 PRO A N 1
ATOM 663 C CA . PRO A 1 95 ? 34.999 36.596 23.777 1.00 58.53 95 PRO A CA 1
ATOM 664 C C . PRO A 1 95 ? 33.478 36.411 23.809 1.00 58.53 95 PRO A C 1
ATOM 666 O O . PRO A 1 95 ? 32.758 36.763 22.873 1.00 58.53 95 PRO A O 1
ATOM 669 N N . SER A 1 96 ? 33.001 35.874 24.932 1.00 57.12 96 SER A N 1
ATOM 670 C CA . SER A 1 96 ? 31.579 35.737 25.247 1.00 57.12 96 SER A CA 1
ATOM 671 C C . SER A 1 96 ? 30.920 37.106 25.492 1.00 57.12 96 SER A C 1
ATOM 673 O O . SER A 1 96 ? 31.564 38.003 26.043 1.00 57.12 96 SER A O 1
ATOM 675 N N . PRO A 1 97 ? 29.640 37.286 25.114 1.00 60.94 97 PRO A N 1
ATOM 676 C CA . PRO A 1 97 ? 28.889 38.515 25.368 1.00 60.94 97 PRO A CA 1
ATOM 677 C C . PRO A 1 97 ? 28.583 38.710 26.868 1.00 60.94 97 PRO A C 1
ATOM 679 O O . PRO A 1 97 ? 28.488 37.728 27.609 1.00 60.94 97 PRO A O 1
ATOM 682 N N . PRO A 1 98 ? 28.412 39.963 27.334 1.00 57.31 98 PRO A N 1
ATOM 683 C CA . PRO A 1 98 ? 28.226 40.260 28.749 1.00 57.31 98 PRO A CA 1
ATOM 684 C C . PRO A 1 98 ? 26.894 39.737 29.297 1.00 57.31 98 PRO A C 1
ATOM 686 O O . PRO A 1 98 ? 25.830 39.882 28.693 1.00 57.31 98 PRO A O 1
ATOM 689 N N . ALA A 1 99 ? 27.007 39.156 30.490 1.00 47.88 99 ALA A N 1
ATOM 690 C CA . ALA A 1 99 ? 25.946 38.601 31.308 1.00 47.88 99 ALA A CA 1
ATOM 691 C C . ALA A 1 99 ? 24.868 39.636 31.655 1.00 47.88 99 ALA A C 1
ATOM 693 O O . ALA A 1 99 ? 25.156 40.709 32.185 1.00 47.88 99 ALA A O 1
ATOM 694 N N . GLY A 1 100 ? 23.613 39.261 31.422 1.00 40.38 100 GLY A N 1
ATOM 695 C CA . GLY A 1 100 ? 22.443 40.006 31.856 1.00 40.38 100 GLY A CA 1
ATOM 696 C C . GLY A 1 100 ? 21.363 39.064 32.370 1.00 40.38 100 GLY A C 1
ATOM 697 O O . GLY A 1 100 ? 20.702 38.411 31.575 1.00 40.38 100 GLY A O 1
ATOM 698 N N . GLY A 1 101 ? 21.200 39.050 33.695 1.00 38.88 101 GLY A N 1
ATOM 699 C CA . GLY A 1 101 ? 19.900 38.988 34.370 1.00 38.88 101 GLY A CA 1
ATOM 700 C C . GLY A 1 101 ? 19.151 37.660 34.336 1.00 38.88 101 GLY A C 1
ATOM 701 O O . GLY A 1 101 ? 18.581 37.275 33.325 1.00 38.88 101 GLY A O 1
ATOM 702 N N . GLY A 1 102 ? 19.093 36.999 35.492 1.00 40.19 102 GLY A N 1
ATOM 703 C CA . GLY A 1 102 ? 18.356 35.760 35.684 1.00 40.19 102 GLY A CA 1
ATOM 704 C C . GLY A 1 102 ? 16.851 35.849 35.428 1.00 40.19 102 GLY A C 1
ATOM 705 O O . GLY A 1 102 ? 16.239 36.909 35.434 1.00 40.19 102 GLY A O 1
ATOM 706 N N . SER A 1 103 ? 16.230 34.689 35.294 1.00 40.09 103 SER A N 1
ATOM 707 C CA . SER A 1 103 ? 15.038 34.341 36.067 1.00 40.09 103 SER A CA 1
ATOM 708 C C . SER A 1 103 ? 14.747 32.860 35.863 1.00 40.09 103 SER A C 1
ATOM 710 O O . SER A 1 103 ? 14.810 32.328 34.757 1.00 40.09 103 SER A O 1
ATOM 712 N N . ALA A 1 104 ? 14.507 32.192 36.982 1.00 49.31 104 ALA A N 1
ATOM 713 C CA . ALA A 1 104 ? 14.016 30.834 37.042 1.00 49.31 104 ALA A CA 1
ATOM 714 C C . ALA A 1 104 ? 12.634 30.761 36.386 1.00 49.31 104 ALA A C 1
ATOM 716 O O . ALA A 1 104 ? 11.742 31.499 36.796 1.00 49.31 104 ALA A O 1
ATOM 717 N N . PHE A 1 105 ? 12.448 29.849 35.433 1.00 39.97 105 PHE A N 1
ATOM 718 C CA . PHE A 1 105 ? 11.120 29.383 35.051 1.00 39.97 105 PHE A CA 1
ATOM 719 C C . PHE A 1 105 ? 11.115 27.868 34.877 1.00 39.97 105 PHE A C 1
ATOM 721 O O . PHE A 1 105 ? 11.585 27.301 33.892 1.00 39.97 105 PHE A O 1
ATOM 728 N N . ASP A 1 106 ? 10.586 27.264 35.933 1.00 43.34 106 ASP A N 1
ATOM 729 C CA . ASP A 1 106 ? 9.835 26.022 35.994 1.00 43.34 106 ASP A CA 1
ATOM 730 C C . ASP A 1 106 ? 8.882 25.887 34.787 1.00 43.34 106 ASP A C 1
ATOM 732 O O . ASP A 1 106 ? 8.089 26.789 34.517 1.00 43.34 106 ASP A O 1
ATOM 736 N N . PHE A 1 107 ? 8.938 24.766 34.065 1.00 37.03 107 PHE A N 1
ATOM 737 C CA . PHE A 1 107 ? 7.905 24.373 33.095 1.00 37.03 107 PHE A CA 1
ATOM 738 C C . PHE A 1 107 ? 7.443 22.946 33.398 1.00 37.03 107 PHE A C 1
ATOM 740 O O . PHE A 1 107 ? 7.621 22.006 32.622 1.00 37.03 107 PHE A O 1
ATOM 747 N N . GLY A 1 108 ? 6.834 22.803 34.573 1.00 34.09 108 GLY A N 1
ATOM 748 C CA . GLY A 1 108 ? 5.897 21.738 34.881 1.00 34.09 108 GLY A CA 1
ATOM 749 C C . GLY A 1 108 ? 4.453 22.176 34.612 1.00 34.09 108 GLY A C 1
ATOM 750 O O . GLY A 1 108 ? 3.958 23.100 35.242 1.00 34.09 108 GLY A O 1
ATOM 751 N N . ALA A 1 109 ? 3.781 21.410 33.749 1.00 37.31 109 ALA A N 1
ATOM 752 C CA . ALA A 1 109 ? 2.340 21.131 33.749 1.00 37.31 109 ALA A CA 1
ATOM 753 C C . ALA A 1 109 ? 1.313 22.194 33.279 1.00 37.31 109 ALA A C 1
ATOM 755 O O . ALA A 1 109 ? 1.430 23.392 33.492 1.00 37.31 109 ALA A O 1
ATOM 756 N N . ALA A 1 110 ? 0.232 21.638 32.710 1.00 37.62 110 ALA A N 1
ATOM 757 C CA . ALA A 1 110 ? -1.082 22.214 32.397 1.00 37.62 110 ALA A CA 1
ATOM 758 C C . ALA A 1 110 ? -1.241 23.007 31.081 1.00 37.62 110 ALA A C 1
ATOM 760 O O . ALA A 1 110 ? -1.230 24.232 31.039 1.00 37.62 110 ALA A O 1
ATOM 761 N N . VAL A 1 111 ? -1.553 22.271 30.005 1.00 35.66 111 VAL A N 1
ATOM 762 C CA . VAL A 1 111 ? -2.452 22.758 28.947 1.00 35.66 111 VAL A CA 1
ATOM 763 C C . VAL A 1 111 ? -3.854 22.236 29.259 1.00 35.66 111 VAL A C 1
ATOM 765 O O . VAL A 1 111 ? -4.182 21.091 28.956 1.00 35.66 111 VAL A O 1
ATOM 768 N N . GLU A 1 112 ? -4.676 23.099 29.851 1.00 39.50 112 GLU A N 1
ATOM 769 C CA . GLU A 1 112 ? -6.134 23.038 29.782 1.00 39.50 112 GLU A CA 1
ATOM 770 C C . GLU A 1 112 ? -6.668 24.375 29.245 1.00 39.50 112 GLU A C 1
ATOM 772 O O . GLU A 1 112 ? -6.255 25.456 29.656 1.00 39.50 112 GLU A O 1
ATOM 777 N N . SER A 1 113 ? -7.631 24.258 28.327 1.00 41.91 113 SER A N 1
ATOM 778 C CA . SER A 1 113 ? -8.722 25.210 28.063 1.00 41.91 113 SER A CA 1
ATOM 779 C C . SER A 1 113 ? -8.383 26.667 27.705 1.00 41.91 113 SER A C 1
ATOM 781 O O . SER A 1 113 ? -8.417 27.569 28.535 1.00 41.91 113 SER A O 1
ATOM 783 N N . GLY A 1 114 ? -8.248 26.928 26.401 1.00 33.62 114 GLY A N 1
ATOM 784 C CA . GLY A 1 114 ? -8.472 28.257 25.828 1.00 33.62 114 GLY A CA 1
ATOM 785 C C . GLY A 1 114 ? -9.969 28.577 25.736 1.00 33.62 114 GLY A C 1
ATOM 786 O O . GLY A 1 114 ? -10.614 28.249 24.741 1.00 33.62 114 GLY A O 1
ATOM 787 N N . GLY A 1 115 ? -10.505 29.208 26.782 1.00 37.28 115 GLY A N 1
ATOM 788 C CA . GLY A 1 115 ? -11.762 29.961 26.779 1.00 37.28 115 GLY A CA 1
ATOM 789 C C . GLY A 1 115 ? -11.493 31.461 26.626 1.00 37.28 115 GLY A C 1
ATOM 790 O O . GLY A 1 115 ? -10.469 31.964 27.077 1.00 37.28 115 GLY A O 1
ATOM 791 N N . GLY A 1 116 ? -12.382 32.157 25.918 1.00 41.06 116 GLY A N 1
ATOM 792 C CA . GLY A 1 116 ? -12.189 33.527 25.447 1.00 41.06 116 GLY A CA 1
ATOM 793 C C . GLY A 1 116 ? -12.105 34.608 26.530 1.00 41.06 116 GLY A C 1
ATOM 794 O O . GLY A 1 116 ? -12.534 34.431 27.663 1.00 41.06 116 GLY A O 1
ATOM 795 N N . GLY A 1 117 ? -11.618 35.782 26.129 1.00 34.97 117 GLY A N 1
ATOM 796 C CA . GLY A 1 117 ? -11.611 36.971 26.975 1.00 34.97 117 GLY A CA 1
ATOM 797 C C . GLY A 1 117 ? -10.996 38.166 26.262 1.00 34.97 117 GLY A C 1
ATOM 798 O O . GLY A 1 117 ? -9.785 38.266 26.129 1.00 34.97 117 GLY A O 1
ATOM 799 N N . ARG A 1 118 ? -11.850 39.068 25.773 1.00 51.62 118 ARG A N 1
ATOM 800 C CA . ARG A 1 118 ? -11.486 40.396 25.265 1.00 51.62 118 ARG A CA 1
ATOM 801 C C . ARG A 1 118 ? -11.216 41.344 26.440 1.00 51.62 118 ARG A C 1
ATOM 803 O O . ARG A 1 118 ? -12.097 41.479 27.278 1.00 51.62 118 ARG A O 1
ATOM 810 N N . ALA A 1 119 ? -10.102 42.074 26.415 1.00 40.38 119 ALA A N 1
ATOM 811 C CA . ALA A 1 119 ? -9.911 43.425 26.981 1.00 40.38 119 ALA A CA 1
ATOM 812 C C . ALA A 1 119 ? -8.503 43.885 26.552 1.00 40.38 119 ALA A C 1
ATOM 814 O O . ALA A 1 119 ? -7.532 43.198 26.826 1.00 40.38 119 ALA A O 1
ATOM 815 N N . ARG A 1 120 ? -8.334 44.840 25.631 1.00 47.66 120 ARG A N 1
ATOM 816 C CA . ARG A 1 120 ? -8.415 46.302 25.812 1.00 47.66 120 ARG A CA 1
ATOM 817 C C . ARG A 1 120 ? -7.471 46.804 26.916 1.00 47.66 120 ARG A C 1
ATOM 819 O O . ARG A 1 120 ? -7.852 46.799 28.076 1.00 47.66 120 ARG A O 1
ATOM 826 N N . GLY A 1 121 ? -6.317 47.332 26.508 1.00 39.25 121 GLY A N 1
ATOM 827 C CA . GLY A 1 121 ? -5.481 48.202 27.336 1.00 39.25 121 GLY A CA 1
ATOM 828 C C . GLY A 1 121 ? -4.087 48.410 26.739 1.00 39.25 121 GLY A C 1
ATOM 829 O O . GLY A 1 121 ? -3.338 47.454 26.640 1.00 39.25 121 GLY A O 1
ATOM 830 N N . GLU A 1 122 ? -3.823 49.656 26.322 1.00 41.19 122 GLU A N 1
ATOM 831 C CA . GLU A 1 122 ? -2.534 50.382 26.417 1.00 41.19 122 GLU A CA 1
ATOM 832 C C . GLU A 1 122 ? -1.380 49.903 25.505 1.00 41.19 122 GLU A C 1
ATOM 834 O O . GLU A 1 122 ? -0.898 48.784 25.588 1.00 41.19 122 GLU A O 1
ATOM 839 N N . ARG A 1 123 ? -1.057 50.590 24.398 1.00 47.38 123 ARG A N 1
ATOM 840 C CA . ARG A 1 123 ? -0.276 51.842 24.232 1.00 47.38 123 ARG A CA 1
ATOM 841 C C . ARG A 1 123 ? 1.119 51.817 24.878 1.00 47.38 123 ARG A C 1
ATOM 843 O O . ARG A 1 123 ? 1.241 51.615 26.071 1.00 47.38 123 ARG A O 1
ATOM 850 N N . GLU A 1 124 ? 2.090 52.172 24.027 1.00 46.41 124 GLU A N 1
ATOM 851 C CA . GLU A 1 124 ? 3.435 52.700 24.324 1.00 46.41 124 GLU A CA 1
ATOM 852 C C . GLU A 1 124 ? 4.529 51.690 24.702 1.00 46.41 124 GLU A C 1
ATOM 854 O O . GLU A 1 124 ? 4.775 51.420 25.863 1.00 46.41 124 GLU A O 1
ATOM 859 N N . ASP A 1 125 ? 5.240 51.171 23.689 1.00 44.53 125 ASP A N 1
ATOM 860 C CA . ASP A 1 125 ? 6.653 51.531 23.469 1.00 44.53 125 ASP A CA 1
ATOM 861 C C . ASP A 1 125 ? 7.189 50.887 22.177 1.00 44.53 125 ASP A C 1
ATOM 863 O O . ASP A 1 125 ? 7.390 49.676 22.082 1.00 44.53 125 ASP A O 1
ATOM 867 N N . ARG A 1 126 ? 7.415 51.693 21.130 1.00 43.34 126 ARG A N 1
ATOM 868 C CA . ARG A 1 126 ? 8.057 51.235 19.885 1.00 43.34 126 ARG A CA 1
ATOM 869 C C . ARG A 1 126 ? 9.308 52.070 19.615 1.00 43.34 126 ARG A C 1
ATOM 871 O O . ARG A 1 126 ? 9.219 53.097 18.935 1.00 43.34 126 ARG A O 1
ATOM 878 N N . PRO A 1 127 ? 10.489 51.651 20.098 1.00 50.22 127 PRO A N 1
ATOM 879 C CA . PRO A 1 127 ? 11.725 52.340 19.786 1.00 50.22 127 PRO A CA 1
ATOM 880 C C . PRO A 1 127 ? 12.192 52.030 18.355 1.00 50.22 127 PRO A C 1
ATOM 882 O O . PRO A 1 127 ? 12.515 50.909 17.981 1.00 50.22 127 PRO A O 1
ATOM 885 N N . ARG A 1 128 ? 12.205 53.107 17.567 1.00 42.72 128 ARG A N 1
ATOM 886 C CA . ARG A 1 128 ? 13.299 53.572 16.697 1.00 42.72 128 ARG A CA 1
ATOM 887 C C . ARG A 1 128 ? 13.978 52.558 15.764 1.00 42.72 128 ARG A C 1
ATOM 889 O O . ARG A 1 128 ? 14.913 51.848 16.118 1.00 42.72 128 ARG A O 1
ATOM 896 N N . ARG A 1 129 ? 13.618 52.722 14.485 1.00 48.44 129 ARG A N 1
ATOM 897 C CA . ARG A 1 129 ? 14.483 52.569 13.305 1.00 48.44 129 ARG A CA 1
ATOM 898 C C . ARG A 1 129 ? 15.931 53.025 13.585 1.00 48.44 129 ARG A C 1
ATOM 900 O O . ARG A 1 129 ? 16.164 54.208 13.827 1.00 48.44 129 ARG A O 1
ATOM 907 N N . ARG A 1 130 ? 16.890 52.114 13.421 1.00 44.81 130 ARG A N 1
ATOM 908 C CA . ARG A 1 130 ? 18.242 52.394 12.902 1.00 44.81 130 ARG A CA 1
ATOM 909 C C . ARG A 1 130 ? 18.342 51.624 11.584 1.00 44.81 130 ARG A C 1
ATOM 911 O O . ARG A 1 130 ? 18.145 50.417 11.574 1.00 44.81 130 ARG A O 1
ATOM 918 N N . ARG A 1 131 ? 18.249 52.329 10.454 1.00 49.06 131 ARG A N 1
ATOM 919 C CA . ARG A 1 131 ? 19.397 52.711 9.613 1.00 49.06 131 ARG A CA 1
ATOM 920 C C . ARG A 1 131 ? 20.298 51.520 9.295 1.00 49.06 131 ARG A C 1
ATOM 922 O O . ARG A 1 131 ? 21.180 51.177 10.076 1.00 49.06 131 ARG A O 1
ATOM 929 N N . ARG A 1 132 ? 20.057 50.953 8.118 1.00 51.94 132 ARG A N 1
ATOM 930 C CA . ARG A 1 132 ? 21.110 50.433 7.257 1.00 51.94 132 ARG A CA 1
ATOM 931 C C . ARG A 1 132 ? 20.836 50.973 5.853 1.00 51.94 132 ARG A C 1
ATOM 933 O O . ARG A 1 132 ? 20.121 50.364 5.067 1.00 51.94 132 ARG A O 1
ATOM 940 N N . ASP A 1 133 ? 21.292 52.211 5.686 1.00 47.97 133 ASP A N 1
ATOM 941 C CA . ASP A 1 133 ? 22.034 52.696 4.514 1.00 47.97 133 ASP A CA 1
ATOM 942 C C . ASP A 1 133 ? 23.090 51.607 4.162 1.00 47.97 133 ASP A C 1
ATOM 944 O O . ASP A 1 133 ? 23.565 50.929 5.076 1.00 47.97 133 ASP A O 1
ATOM 948 N N . GLU A 1 134 ? 23.485 51.240 2.952 1.00 49.00 134 GLU A N 1
ATOM 949 C CA . GLU A 1 134 ? 23.428 51.734 1.581 1.00 49.00 134 GLU A CA 1
ATOM 950 C C . GLU A 1 134 ? 23.694 50.487 0.705 1.00 49.00 134 GLU A C 1
ATOM 952 O O . GLU A 1 134 ? 24.419 49.594 1.139 1.00 49.00 134 GLU A O 1
ATOM 957 N N . ASP A 1 135 ? 23.072 50.398 -0.472 1.00 53.47 135 ASP A N 1
ATOM 958 C CA . ASP A 1 135 ? 23.716 49.972 -1.728 1.00 53.47 135 ASP A CA 1
ATOM 959 C C . ASP A 1 135 ? 22.652 49.975 -2.835 1.00 53.47 135 ASP A C 1
ATOM 961 O O . ASP A 1 135 ? 21.928 49.008 -3.092 1.00 53.47 135 ASP A O 1
ATOM 965 N N . ASP A 1 136 ? 22.540 51.155 -3.446 1.00 56.09 136 ASP A N 1
ATOM 966 C CA . ASP A 1 136 ? 21.822 51.444 -4.678 1.00 56.09 136 ASP A CA 1
ATOM 967 C C . ASP A 1 136 ? 22.394 50.621 -5.842 1.00 56.09 136 ASP A C 1
ATOM 969 O O . ASP A 1 136 ? 23.454 50.927 -6.390 1.00 56.09 136 ASP A O 1
ATOM 973 N N . ALA A 1 137 ? 21.644 49.614 -6.282 1.00 58.12 137 ALA A N 1
ATOM 974 C CA . ALA A 1 137 ? 21.747 49.089 -7.637 1.00 58.12 137 ALA A CA 1
ATOM 975 C C . ALA A 1 137 ? 20.377 49.260 -8.316 1.00 58.12 137 ALA A C 1
ATOM 977 O O . ALA A 1 137 ? 19.404 48.638 -7.873 1.00 58.12 137 ALA A O 1
ATOM 978 N N . PRO A 1 138 ? 20.248 50.094 -9.368 1.00 61.25 138 PRO A N 1
ATOM 979 C CA . PRO A 1 138 ? 18.981 50.247 -10.071 1.00 61.25 138 PRO A CA 1
ATOM 980 C C . PRO A 1 138 ? 18.614 48.913 -10.742 1.00 61.25 138 PRO A C 1
ATOM 982 O O . PRO A 1 138 ? 19.428 48.368 -11.496 1.00 61.25 138 PRO A O 1
ATOM 985 N N . PRO A 1 139 ? 17.415 48.349 -10.502 1.00 59.50 139 PRO A N 1
ATOM 986 C CA . PRO A 1 139 ? 16.992 47.167 -11.229 1.00 59.50 139 PRO A CA 1
ATOM 987 C C . PRO A 1 139 ? 16.784 47.547 -12.695 1.00 59.50 139 PRO A C 1
ATOM 989 O O . PRO A 1 139 ? 15.911 48.347 -13.029 1.00 59.50 139 PRO A O 1
ATOM 992 N N . ALA A 1 140 ? 17.610 46.960 -13.558 1.00 60.00 140 ALA A N 1
ATOM 993 C CA . ALA A 1 140 ? 17.459 47.025 -15.000 1.00 60.00 140 ALA A CA 1
ATOM 994 C C . ALA A 1 140 ? 16.039 46.610 -15.414 1.00 60.00 140 ALA A C 1
ATOM 996 O O . ALA A 1 140 ? 15.486 45.628 -14.904 1.00 60.00 140 ALA A O 1
ATOM 997 N N . ASP A 1 141 ? 15.488 47.373 -16.357 1.00 57.72 141 ASP A N 1
ATOM 998 C CA . ASP A 1 141 ? 14.223 47.150 -17.047 1.00 57.72 141 ASP A CA 1
ATOM 999 C C . ASP A 1 141 ? 13.996 45.671 -17.371 1.00 57.72 141 ASP A C 1
ATOM 1001 O O . ASP A 1 141 ? 14.547 45.112 -18.322 1.00 57.72 141 ASP A O 1
ATOM 1005 N N . ARG A 1 142 ? 13.134 45.024 -16.582 1.00 56.75 142 ARG A N 1
ATOM 1006 C CA . ARG A 1 142 ? 12.604 43.712 -16.931 1.00 56.75 142 ARG A CA 1
ATOM 1007 C C . ARG A 1 142 ? 11.372 43.941 -17.810 1.00 56.75 142 ARG A C 1
ATOM 1009 O O . ARG A 1 142 ? 10.378 44.471 -17.305 1.00 56.75 142 ARG A O 1
ATOM 1016 N N . PRO A 1 143 ? 11.395 43.556 -19.098 1.00 55.97 143 PRO A N 1
ATOM 1017 C CA . PRO A 1 143 ? 10.268 43.776 -19.990 1.00 55.97 143 PRO A CA 1
ATOM 1018 C C . PRO A 1 143 ? 9.028 43.075 -19.433 1.00 55.97 143 PRO A C 1
ATOM 1020 O O . PRO A 1 143 ? 9.035 41.871 -19.150 1.00 55.97 143 PRO A O 1
ATOM 1023 N N . ARG A 1 144 ? 7.963 43.860 -19.243 1.00 51.94 144 ARG A N 1
ATOM 1024 C CA . ARG A 1 144 ? 6.631 43.372 -18.882 1.00 51.94 144 ARG A CA 1
ATOM 1025 C C . ARG A 1 144 ? 6.223 42.319 -19.907 1.00 51.94 144 ARG A C 1
ATOM 1027 O O . ARG A 1 144 ? 6.046 42.636 -21.079 1.00 51.94 144 ARG A O 1
ATOM 1034 N N . ARG A 1 145 ? 6.071 41.067 -19.465 1.00 53.16 145 ARG A N 1
ATOM 1035 C CA . ARG A 1 145 ? 5.413 40.043 -20.278 1.00 53.16 145 ARG A CA 1
ATOM 1036 C C . ARG A 1 145 ? 3.983 40.518 -20.578 1.00 53.16 145 ARG A C 1
ATOM 1038 O O . ARG A 1 145 ? 3.285 40.876 -19.625 1.00 53.16 145 ARG A O 1
ATOM 1045 N N . PRO A 1 146 ? 3.558 40.522 -21.852 1.00 53.88 146 PRO A N 1
ATOM 1046 C CA . PRO A 1 146 ? 2.172 40.767 -22.224 1.00 53.88 146 PRO A CA 1
ATOM 1047 C C . PRO A 1 146 ? 1.267 39.794 -21.467 1.00 53.88 146 PRO A C 1
ATOM 1049 O O . PRO A 1 146 ? 1.555 38.595 -21.404 1.00 53.88 146 PRO A O 1
ATOM 1052 N N . ARG A 1 147 ? 0.208 40.320 -20.849 1.00 55.88 147 ARG A N 1
ATOM 1053 C CA . ARG A 1 147 ? -0.903 39.487 -20.387 1.00 55.88 147 ARG A CA 1
ATOM 1054 C C . ARG A 1 147 ? -1.535 38.851 -21.631 1.00 55.88 147 ARG A C 1
ATOM 1056 O O . ARG A 1 147 ? -1.744 39.583 -22.592 1.00 55.88 147 ARG A O 1
ATOM 1063 N N . PRO A 1 148 ? -1.791 37.535 -21.642 1.00 56.00 148 PRO A N 1
ATOM 1064 C CA . PRO A 1 148 ? -2.633 36.927 -22.661 1.00 56.00 148 PRO A CA 1
ATOM 1065 C C . PRO A 1 148 ? -4.026 37.548 -22.563 1.00 56.00 148 PRO A C 1
ATOM 1067 O O . PRO A 1 148 ? -4.609 37.558 -21.479 1.00 56.00 148 PRO A O 1
ATOM 1070 N N . ASP A 1 149 ? -4.497 38.112 -23.668 1.00 52.53 149 ASP A N 1
ATOM 1071 C CA . ASP A 1 149 ? -5.854 38.617 -23.808 1.00 52.53 149 ASP A CA 1
ATOM 1072 C C . ASP A 1 149 ? -6.839 37.439 -23.723 1.00 52.53 149 ASP A C 1
ATOM 1074 O O . ASP A 1 149 ? -6.758 36.473 -24.487 1.00 52.53 149 ASP A O 1
ATOM 1078 N N . ASP A 1 150 ? -7.734 37.512 -22.736 1.00 53.53 150 ASP A N 1
ATOM 1079 C CA . ASP A 1 150 ? -8.862 36.607 -22.512 1.00 53.53 150 ASP A CA 1
ATOM 1080 C C . ASP A 1 150 ? -9.975 36.871 -23.547 1.00 53.53 150 ASP A C 1
ATOM 1082 O O . ASP A 1 150 ? -11.073 37.305 -23.203 1.00 53.53 150 ASP A O 1
ATOM 1086 N N . ASP A 1 151 ? -9.705 36.589 -24.822 1.00 55.19 151 ASP A N 1
ATOM 1087 C CA . ASP A 1 151 ? -10.728 36.538 -25.872 1.00 55.19 151 ASP A CA 1
ATOM 1088 C C . ASP A 1 151 ? -11.144 35.080 -26.119 1.00 55.19 151 ASP A C 1
ATOM 1090 O O . ASP A 1 151 ? -10.747 34.437 -27.092 1.00 55.19 151 ASP A O 1
ATOM 1094 N N . ALA A 1 152 ? -11.957 34.538 -25.208 1.00 53.59 152 ALA A N 1
ATOM 1095 C CA . ALA A 1 152 ? -12.734 33.331 -25.475 1.00 53.59 152 ALA A CA 1
ATOM 1096 C C . ALA A 1 152 ? -14.125 33.742 -26.003 1.00 53.59 152 ALA A C 1
ATOM 1098 O O . ALA A 1 152 ? -14.920 34.293 -25.233 1.00 53.59 152 ALA A O 1
ATOM 1099 N N . PRO A 1 153 ? -14.438 33.509 -27.293 1.00 51.44 153 PRO A N 1
ATOM 1100 C CA . PRO A 1 153 ? -15.745 33.812 -27.857 1.00 51.44 153 PRO A CA 1
ATOM 1101 C C . PRO A 1 153 ? -16.833 32.934 -27.234 1.00 51.44 153 PRO A C 1
ATOM 1103 O O . PRO A 1 153 ? -16.666 31.737 -26.996 1.00 51.44 153 PRO A O 1
ATOM 1106 N N . ALA A 1 154 ? -17.954 33.586 -26.948 1.00 57.19 154 ALA A N 1
ATOM 1107 C CA . ALA A 1 154 ? -19.180 32.990 -26.456 1.00 57.19 154 ALA A CA 1
ATOM 1108 C C . ALA A 1 154 ? -19.879 32.189 -27.570 1.00 57.19 154 ALA A C 1
ATOM 1110 O O . ALA A 1 154 ? -20.802 32.694 -28.201 1.00 57.19 154 ALA A O 1
ATOM 1111 N N . ASP A 1 155 ? -19.454 30.943 -27.752 1.00 52.56 155 ASP A N 1
ATOM 1112 C CA . ASP A 1 155 ? -20.179 29.892 -28.475 1.00 52.56 155 ASP A CA 1
ATOM 1113 C C . ASP A 1 155 ? -20.857 28.986 -27.418 1.00 52.56 155 ASP A C 1
ATOM 1115 O O . ASP A 1 155 ? -20.278 28.687 -26.376 1.00 52.56 155 ASP A O 1
ATOM 1119 N N . ASP A 1 156 ? -22.066 28.455 -27.537 1.00 50.94 156 ASP A N 1
ATOM 1120 C CA . ASP A 1 156 ? -23.078 28.537 -28.572 1.00 50.94 156 ASP A CA 1
ATOM 1121 C C . ASP A 1 156 ? -24.373 27.927 -27.994 1.00 50.94 156 ASP A C 1
ATOM 1123 O O . ASP A 1 156 ? -24.358 27.009 -27.167 1.00 50.94 156 ASP A O 1
ATOM 1127 N N . ASP A 1 157 ? -25.502 28.460 -28.450 1.00 55.62 157 ASP A N 1
ATOM 1128 C CA . ASP A 1 157 ? -26.755 27.756 -28.734 1.00 55.62 157 ASP A CA 1
ATOM 1129 C C . ASP A 1 157 ? -27.334 26.737 -27.734 1.00 55.62 157 ASP A C 1
ATOM 1131 O O . ASP A 1 157 ? -27.324 25.515 -27.905 1.00 55.62 157 ASP A O 1
ATOM 1135 N N . ARG A 1 158 ? -28.083 27.270 -26.763 1.00 49.56 158 ARG A N 1
ATOM 1136 C CA . ARG A 1 158 ? -29.149 26.522 -26.079 1.00 49.56 158 ARG A CA 1
ATOM 1137 C C . ARG A 1 158 ? -30.411 26.512 -26.967 1.00 49.56 158 ARG A C 1
ATOM 1139 O O . ARG A 1 158 ? -30.969 27.583 -27.222 1.00 49.56 158 ARG A O 1
ATOM 1146 N N . PRO A 1 159 ? -30.917 25.352 -27.432 1.00 55.84 159 PRO A N 1
ATOM 1147 C CA . PRO A 1 159 ? -31.984 25.315 -28.430 1.00 55.84 159 PRO A CA 1
ATOM 1148 C C . PRO A 1 159 ? -33.317 25.845 -27.884 1.00 55.84 159 PRO A C 1
ATOM 1150 O O . PRO A 1 159 ? -33.864 25.360 -26.891 1.00 55.84 159 PRO A O 1
ATOM 1153 N N . ARG A 1 160 ? -33.855 26.850 -28.585 1.00 52.94 160 ARG A N 1
ATOM 1154 C CA . ARG A 1 160 ? -35.185 27.433 -28.370 1.00 52.94 160 ARG A CA 1
ATOM 1155 C C . ARG A 1 160 ? -36.276 26.415 -28.711 1.00 52.94 160 ARG A C 1
ATOM 1157 O O . ARG A 1 160 ? -36.318 25.878 -29.816 1.00 52.94 160 ARG A O 1
ATOM 1164 N N . GLY A 1 161 ? -37.201 26.210 -27.774 1.00 56.16 161 GLY A N 1
ATOM 1165 C CA . GLY A 1 161 ? -38.397 25.394 -27.966 1.00 56.16 161 GLY A CA 1
ATOM 1166 C C . GLY A 1 161 ? -39.271 25.921 -29.106 1.00 56.16 161 GLY A C 1
ATOM 1167 O O . GLY A 1 161 ? -39.755 27.053 -29.064 1.00 56.16 161 GLY A O 1
ATOM 1168 N N . ARG A 1 162 ? -39.493 25.087 -30.127 1.00 50.09 162 ARG A N 1
ATOM 1169 C CA . ARG A 1 162 ? -40.481 25.350 -31.176 1.00 50.09 162 ARG A CA 1
ATOM 1170 C C . ARG A 1 162 ? -41.846 24.805 -30.763 1.00 50.09 162 ARG A C 1
ATOM 1172 O O . ARG A 1 162 ? -41.995 23.635 -30.427 1.00 50.09 162 ARG A O 1
ATOM 1179 N N . ARG A 1 163 ? -42.835 25.698 -30.816 1.00 53.56 163 ARG A N 1
ATOM 1180 C CA . ARG A 1 163 ? -44.272 25.433 -30.680 1.00 53.56 163 ARG A CA 1
ATOM 1181 C C . ARG A 1 163 ? -44.786 24.591 -31.864 1.00 53.56 163 ARG A C 1
ATOM 1183 O O . ARG A 1 163 ? -44.261 24.751 -32.967 1.00 53.56 163 ARG A O 1
ATOM 1190 N N . PRO A 1 164 ? -45.831 23.764 -31.682 1.00 49.44 164 PRO A N 1
ATOM 1191 C CA . PRO A 1 164 ? -46.488 23.070 -32.784 1.00 49.44 164 PRO A CA 1
ATOM 1192 C C . PRO A 1 164 ? -47.412 24.035 -33.544 1.00 49.44 164 PRO A C 1
ATOM 1194 O O . PRO A 1 164 ? -48.289 24.657 -32.947 1.00 49.44 164 PRO A O 1
ATOM 1197 N N . ALA A 1 165 ? -47.217 24.159 -34.858 1.00 48.44 165 ALA A N 1
ATOM 1198 C CA . ALA A 1 165 ? -48.144 24.839 -35.759 1.00 48.44 165 ALA A CA 1
ATOM 1199 C C . ALA A 1 165 ? -48.910 23.799 -36.584 1.00 48.44 165 ALA A C 1
ATOM 1201 O O . ALA A 1 165 ? -48.329 22.880 -37.162 1.00 48.44 165 ALA A O 1
ATOM 1202 N N . ALA A 1 166 ? -50.227 23.954 -36.581 1.00 48.12 166 ALA A N 1
ATOM 1203 C CA . ALA A 1 166 ? -51.191 23.136 -37.287 1.00 48.12 166 ALA A CA 1
ATOM 1204 C C . ALA A 1 166 ? -51.291 23.505 -38.778 1.00 48.12 166 ALA A C 1
ATOM 1206 O O . ALA A 1 166 ? -51.177 24.673 -39.135 1.00 48.12 166 ALA A O 1
ATOM 1207 N N . GLY A 1 167 ? -51.648 22.507 -39.595 1.00 48.38 167 GLY A N 1
ATOM 1208 C CA . GLY A 1 167 ? -52.532 22.672 -40.756 1.00 48.38 167 GLY A CA 1
ATOM 1209 C C . GLY A 1 167 ? -51.882 22.888 -42.127 1.00 48.38 167 GLY A C 1
ATOM 1210 O O . GLY A 1 167 ? -51.181 23.866 -42.344 1.00 48.38 167 GLY A O 1
ATOM 1211 N N . GLY A 1 168 ? -52.235 22.028 -43.094 1.00 46.16 168 GLY A N 1
ATOM 1212 C CA . GLY A 1 168 ? -52.225 22.403 -44.515 1.00 46.16 168 GLY A CA 1
ATOM 1213 C C . GLY A 1 168 ? -51.860 21.298 -45.512 1.00 46.16 168 GLY A C 1
ATOM 1214 O O . GLY A 1 168 ? -50.689 21.031 -45.729 1.00 46.16 168 GLY A O 1
ATOM 1215 N N . GLY A 1 169 ? -52.872 20.722 -46.174 1.00 49.88 169 GLY A N 1
ATOM 1216 C CA . GLY A 1 169 ? -52.774 20.205 -47.551 1.00 49.88 169 GLY A CA 1
ATOM 1217 C C . GLY A 1 169 ? -52.063 18.865 -47.782 1.00 49.88 169 GLY A C 1
ATOM 1218 O O . GLY A 1 169 ? -50.889 18.817 -48.137 1.00 49.88 169 GLY A O 1
ATOM 1219 N N . LYS A 1 170 ? -52.809 17.754 -47.711 1.00 45.88 170 LYS A N 1
ATOM 1220 C CA . LYS A 1 170 ? -52.366 16.439 -48.204 1.00 45.88 170 LYS A CA 1
ATOM 1221 C C . LYS A 1 170 ? -52.397 16.420 -49.738 1.00 45.88 170 LYS A C 1
ATOM 1223 O O . LYS A 1 170 ? -53.429 16.126 -50.331 1.00 45.88 170 LYS A O 1
ATOM 1228 N N . SER A 1 171 ? -51.263 16.712 -50.370 1.00 51.72 171 SER A N 1
ATOM 1229 C CA . SER A 1 171 ? -51.009 16.353 -51.769 1.00 51.72 171 SER A CA 1
ATOM 1230 C C . SER A 1 171 ? -50.655 14.856 -51.841 1.00 51.72 171 SER A C 1
ATOM 1232 O O . SER A 1 171 ? -49.646 14.454 -51.251 1.00 51.72 171 SER A O 1
ATOM 1234 N N . PRO A 1 172 ? -51.439 14.003 -52.532 1.00 61.22 172 PRO A N 1
ATOM 1235 C CA . PRO A 1 172 ? -51.131 12.575 -52.668 1.00 61.22 172 PRO A CA 1
ATOM 1236 C C . PRO A 1 172 ? -49.864 12.317 -53.502 1.00 61.22 172 PRO A C 1
ATOM 1238 O O . PRO A 1 172 ? -49.287 11.238 -53.414 1.00 61.22 172 PRO A O 1
ATOM 1241 N N . LEU A 1 173 ? -49.369 13.316 -54.243 1.00 61.75 173 LEU A N 1
ATOM 1242 C CA . LEU A 1 173 ? -48.116 13.218 -54.995 1.00 61.75 173 LEU A CA 1
ATOM 1243 C C . LEU A 1 173 ? -46.882 13.268 -54.076 1.00 61.75 173 LEU A C 1
ATOM 1245 O O . LEU A 1 173 ? -45.897 12.573 -54.317 1.00 61.75 173 LEU A O 1
ATOM 1249 N N . LEU A 1 174 ? -46.949 14.038 -52.980 1.00 64.06 174 LEU A N 1
ATOM 1250 C CA . LEU A 1 174 ? -45.856 14.117 -52.008 1.00 64.06 174 LEU A CA 1
ATOM 1251 C C . LEU A 1 174 ? -45.694 12.792 -51.248 1.00 64.06 174 LEU A C 1
ATOM 1253 O O . LEU A 1 174 ? -44.572 12.401 -50.961 1.00 64.06 174 LEU A O 1
ATOM 1257 N N . TRP A 1 175 ? -46.787 12.062 -50.995 1.00 59.97 175 TRP A N 1
ATOM 1258 C CA . TRP A 1 175 ? -46.750 10.728 -50.378 1.00 59.97 175 TRP A CA 1
ATOM 1259 C C . TRP A 1 175 ? -46.213 9.639 -51.312 1.00 59.97 175 TRP A C 1
ATOM 1261 O O . TRP A 1 175 ? -45.646 8.670 -50.821 1.00 59.97 175 TRP A O 1
ATOM 1271 N N . ILE A 1 176 ? -46.319 9.799 -52.635 1.00 66.44 176 ILE A N 1
ATOM 1272 C CA . ILE A 1 176 ? -45.716 8.873 -53.609 1.00 66.44 176 ILE A CA 1
ATOM 1273 C C . ILE A 1 176 ? -44.214 9.151 -53.770 1.00 66.44 176 ILE A C 1
ATOM 1275 O O . ILE A 1 176 ? -43.436 8.209 -53.878 1.00 66.44 176 ILE A O 1
ATOM 1279 N N . LEU A 1 177 ? -43.771 10.411 -53.688 1.00 65.75 177 LEU A N 1
ATOM 1280 C CA . LEU A 1 177 ? -42.339 10.748 -53.673 1.00 65.75 177 LEU A CA 1
ATOM 1281 C C . LEU A 1 177 ? -41.669 10.448 -52.322 1.00 65.75 177 LEU A C 1
ATOM 1283 O O . LEU A 1 177 ? -40.559 9.922 -52.309 1.00 65.75 177 LEU A O 1
ATOM 1287 N N . LEU A 1 178 ? -42.339 10.688 -51.188 1.00 67.00 178 LEU A N 1
ATOM 1288 C CA . LEU A 1 178 ? -41.848 10.257 -49.871 1.00 67.00 178 LEU A CA 1
ATOM 1289 C C . LEU A 1 178 ? -41.953 8.742 -49.689 1.00 67.00 178 LEU A C 1
ATOM 1291 O O . LEU A 1 178 ? -41.046 8.150 -49.124 1.00 67.00 178 LEU A O 1
ATOM 1295 N N . GLY A 1 179 ? -43.016 8.101 -50.176 1.00 65.00 179 GLY A N 1
ATOM 1296 C CA . GLY A 1 179 ? -43.210 6.653 -50.084 1.00 65.00 179 GLY A CA 1
ATOM 1297 C C . GLY A 1 179 ? -42.297 5.879 -51.032 1.00 65.00 179 GLY A C 1
ATOM 1298 O O . GLY A 1 179 ? -41.681 4.903 -50.619 1.00 65.00 179 GLY A O 1
ATOM 1299 N N . GLY A 1 180 ? -42.135 6.348 -52.271 1.00 64.88 180 GLY A N 1
ATOM 1300 C CA . GLY A 1 180 ? -41.208 5.782 -53.253 1.00 64.88 180 GLY A CA 1
ATOM 1301 C C . GLY A 1 180 ? -39.748 6.076 -52.914 1.00 64.88 180 GLY A C 1
ATOM 1302 O O . GLY A 1 180 ? -38.912 5.185 -53.016 1.00 64.88 180 GLY A O 1
ATOM 1303 N N . GLY A 1 181 ? -39.446 7.280 -52.419 1.00 64.94 181 GLY A N 1
ATOM 1304 C CA . GLY A 1 181 ? -38.126 7.636 -51.904 1.00 64.94 181 GLY A CA 1
ATOM 1305 C C . GLY A 1 181 ? -37.759 6.836 -50.657 1.00 64.94 181 GLY A C 1
ATOM 1306 O O 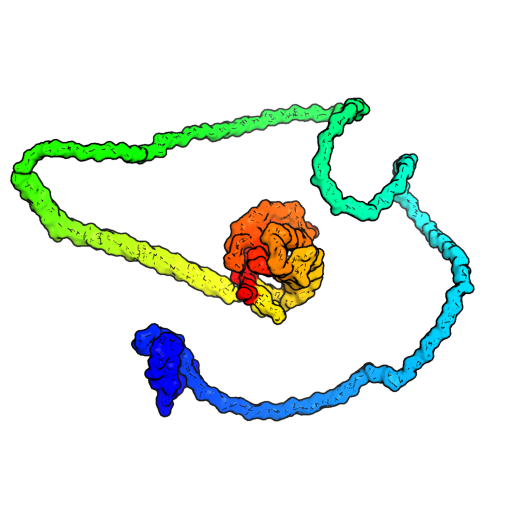. GLY A 1 181 ? -36.655 6.317 -50.585 1.00 64.94 181 GLY A O 1
ATOM 1307 N N . LEU A 1 182 ? -38.687 6.645 -49.713 1.00 64.25 182 LEU A N 1
ATOM 1308 C CA . LEU A 1 182 ? -38.460 5.823 -48.524 1.00 64.25 182 LEU A CA 1
ATOM 1309 C C . LEU A 1 182 ? -38.347 4.338 -48.872 1.00 64.25 182 LEU A C 1
ATOM 1311 O O . LEU A 1 182 ? -37.523 3.667 -48.263 1.00 64.25 182 LEU A O 1
ATOM 1315 N N . LEU A 1 183 ? -39.102 3.827 -49.853 1.00 67.19 183 LEU A N 1
ATOM 1316 C CA . LEU A 1 183 ? -38.990 2.445 -50.333 1.00 67.19 183 LEU A CA 1
ATOM 1317 C C . LEU A 1 183 ? -37.664 2.209 -51.071 1.00 67.19 183 LEU A C 1
ATOM 1319 O O . LEU A 1 183 ? -37.006 1.204 -50.830 1.00 67.19 183 LEU A O 1
ATOM 1323 N N . LEU A 1 184 ? -37.215 3.150 -51.908 1.00 67.62 184 LEU A N 1
ATOM 1324 C CA . LEU A 1 184 ? -35.915 3.066 -52.582 1.00 67.62 184 LEU A CA 1
ATOM 1325 C C . LEU A 1 184 ? -34.756 3.242 -51.584 1.00 67.62 184 LEU A C 1
ATOM 1327 O O . LEU A 1 184 ? -33.751 2.539 -51.665 1.00 67.62 184 LEU A O 1
ATOM 1331 N N . LEU A 1 185 ? -34.910 4.122 -50.590 1.00 65.50 185 LEU A N 1
ATOM 1332 C CA . LEU A 1 185 ? -33.932 4.322 -49.520 1.00 65.50 185 LEU A CA 1
ATOM 1333 C C . LEU A 1 185 ? -33.926 3.157 -48.523 1.00 65.50 185 LEU A C 1
ATOM 1335 O O . LEU A 1 185 ? -32.877 2.872 -47.975 1.00 65.50 185 LEU A O 1
ATOM 1339 N N . THR A 1 186 ? -35.030 2.439 -48.302 1.00 65.81 186 THR A N 1
ATOM 1340 C CA . THR A 1 186 ? -35.036 1.214 -47.475 1.00 65.81 186 THR A CA 1
ATOM 1341 C C . THR A 1 186 ? -34.560 -0.009 -48.250 1.00 65.81 186 THR A C 1
ATOM 1343 O O . THR A 1 186 ? -33.838 -0.823 -47.681 1.00 65.81 186 THR A O 1
ATOM 1346 N N . CYS A 1 187 ? -34.876 -0.117 -49.543 1.00 71.56 187 CYS A N 1
ATOM 1347 C CA . CYS A 1 187 ? -34.477 -1.251 -50.377 1.00 71.56 187 CYS A CA 1
ATOM 1348 C C . CYS A 1 187 ? -33.006 -1.162 -50.831 1.00 71.56 187 CYS A C 1
ATOM 1350 O O . CYS A 1 187 ? -32.319 -2.179 -50.838 1.00 71.56 187 CYS A O 1
ATOM 1352 N N . CYS A 1 188 ? -32.485 0.042 -51.105 1.00 68.88 188 CYS A N 1
ATOM 1353 C CA . CYS A 1 188 ? -31.100 0.239 -51.564 1.00 68.88 188 CYS A CA 1
ATOM 1354 C C . CYS A 1 188 ? -30.193 0.973 -50.554 1.00 68.88 188 CYS A C 1
ATOM 1356 O O . CYS A 1 188 ? -28.979 0.798 -50.594 1.00 68.88 188 CYS A O 1
ATOM 1358 N N . GLY A 1 189 ? -30.744 1.766 -49.625 1.00 58.91 189 GLY A N 1
ATOM 1359 C CA . GLY A 1 189 ? -29.980 2.490 -48.589 1.00 58.91 189 GLY A CA 1
ATOM 1360 C C . GLY A 1 189 ? -30.107 1.923 -47.164 1.00 58.91 189 GLY A C 1
ATOM 1361 O O . GLY A 1 189 ? -29.258 2.191 -46.312 1.00 58.91 189 GLY A O 1
ATOM 1362 N N . GLY A 1 190 ? -31.127 1.101 -46.891 1.00 58.38 190 GLY A N 1
ATOM 1363 C CA . GLY A 1 190 ? -31.454 0.613 -45.549 1.00 58.38 190 GLY A CA 1
ATOM 1364 C C . GLY A 1 190 ? -30.433 -0.395 -45.031 1.00 58.38 190 GLY A C 1
ATOM 1365 O O . GLY A 1 190 ? -30.077 -0.368 -43.853 1.00 58.38 190 GLY A O 1
ATOM 1366 N N . GLY A 1 191 ? -29.876 -1.214 -45.930 1.00 68.69 191 GLY A N 1
ATOM 1367 C CA . GLY A 1 191 ? -28.772 -2.119 -45.606 1.00 68.69 191 GLY A CA 1
ATOM 1368 C C . GLY A 1 191 ? -27.526 -1.375 -45.117 1.00 68.69 191 GLY A C 1
ATOM 1369 O O . GLY A 1 191 ? -26.882 -1.820 -44.171 1.00 68.69 191 GLY A O 1
ATOM 1370 N N . GLY A 1 192 ? -27.234 -0.200 -45.688 1.00 72.12 192 GLY A N 1
ATOM 1371 C CA . GLY A 1 192 ? -26.099 0.632 -45.284 1.00 72.12 192 GLY A CA 1
ATOM 1372 C C . GLY A 1 192 ? -26.252 1.200 -43.873 1.00 72.12 192 GLY A C 1
ATOM 1373 O O . GLY A 1 192 ? -25.311 1.144 -43.085 1.00 72.12 192 GLY A O 1
ATOM 1374 N N . VAL A 1 193 ? -27.447 1.680 -43.512 1.00 75.00 193 VAL A N 1
ATOM 1375 C CA . VAL A 1 193 ? -27.713 2.237 -42.171 1.00 75.00 193 VAL A CA 1
ATOM 1376 C C . VAL A 1 193 ? -27.690 1.145 -41.099 1.00 75.00 193 VAL A C 1
ATOM 1378 O O . VAL A 1 193 ? -27.093 1.337 -40.040 1.00 75.00 193 VAL A O 1
ATOM 1381 N N . VAL A 1 194 ? -28.271 -0.027 -41.376 1.00 75.88 194 VAL A N 1
ATOM 1382 C CA . VAL A 1 194 ? -28.223 -1.168 -40.445 1.00 75.88 194 VAL A CA 1
ATOM 1383 C C . VAL A 1 194 ? -26.788 -1.677 -40.278 1.00 75.88 194 VAL A C 1
ATOM 1385 O O . VAL A 1 194 ? -26.359 -1.906 -39.148 1.00 75.88 194 VAL A O 1
ATOM 1388 N N . ALA A 1 195 ? -26.014 -1.778 -41.365 1.00 77.69 195 ALA A N 1
ATOM 1389 C CA . ALA A 1 195 ? -24.599 -2.136 -41.301 1.00 77.69 195 ALA A CA 1
ATOM 1390 C C . ALA A 1 195 ? -23.772 -1.093 -40.529 1.00 77.69 195 ALA A C 1
ATOM 1392 O O . ALA A 1 195 ? -22.926 -1.465 -39.720 1.00 77.69 195 ALA A O 1
ATOM 1393 N N . TYR A 1 196 ? -24.048 0.202 -40.704 1.00 76.88 196 TYR A N 1
ATOM 1394 C CA . TYR A 1 196 ? -23.367 1.281 -39.985 1.00 76.88 196 TYR A CA 1
ATOM 1395 C C . TYR A 1 196 ? -23.651 1.244 -38.474 1.00 76.88 196 TYR A C 1
ATOM 1397 O O . TYR A 1 196 ? -22.723 1.321 -37.666 1.00 76.88 196 TYR A O 1
ATOM 1405 N N . ILE A 1 197 ? -24.911 1.034 -38.072 1.00 79.94 197 ILE A N 1
ATOM 1406 C CA . ILE A 1 197 ? -25.291 0.886 -36.656 1.00 79.94 197 ILE A CA 1
ATOM 1407 C C . ILE A 1 197 ? -24.692 -0.397 -36.057 1.00 79.94 197 ILE A C 1
ATOM 1409 O O . ILE A 1 197 ? -24.218 -0.386 -34.918 1.00 79.94 197 ILE A O 1
ATOM 1413 N N . ALA A 1 198 ? -24.665 -1.496 -36.817 1.00 79.19 198 ALA A N 1
ATOM 1414 C CA . ALA A 1 198 ? -24.025 -2.737 -36.389 1.00 79.19 198 ALA A CA 1
ATOM 1415 C C . ALA A 1 198 ? -22.508 -2.557 -36.196 1.00 79.19 198 ALA A C 1
ATOM 1417 O O . ALA A 1 198 ? -21.970 -2.983 -35.175 1.00 79.19 198 ALA A O 1
ATOM 1418 N N . MET A 1 199 ? -21.824 -1.857 -37.109 1.00 79.75 199 MET A N 1
ATOM 1419 C CA . MET A 1 199 ? -20.396 -1.546 -36.976 1.00 79.75 199 MET A CA 1
ATOM 1420 C C . MET A 1 199 ? -20.095 -0.615 -35.793 1.00 79.75 199 MET A C 1
ATOM 1422 O O . MET A 1 199 ? -19.051 -0.771 -35.162 1.00 79.75 199 MET A O 1
ATOM 1426 N N . GLY A 1 200 ? -20.998 0.311 -35.447 1.00 80.12 200 GLY A N 1
ATOM 1427 C CA . GLY A 1 200 ? -20.865 1.155 -34.253 1.00 80.12 200 GLY A CA 1
ATOM 1428 C C . GLY A 1 200 ? -20.792 0.333 -32.962 1.00 80.12 200 GLY A C 1
ATOM 1429 O O . GLY A 1 200 ? -19.840 0.463 -32.197 1.00 80.12 200 GLY A O 1
ATOM 1430 N N . LYS A 1 201 ? -21.720 -0.616 -32.779 1.00 85.75 201 LYS A N 1
ATOM 1431 C CA . LYS A 1 201 ? -21.739 -1.494 -31.592 1.00 85.75 201 LYS A CA 1
ATOM 1432 C C . LYS A 1 201 ? -20.522 -2.417 -31.502 1.00 85.75 201 LYS A C 1
ATOM 1434 O O . LYS A 1 201 ? -20.071 -2.731 -30.403 1.00 85.75 201 LYS A O 1
ATOM 1439 N N . VAL A 1 202 ? -19.979 -2.847 -32.643 1.00 85.12 202 VAL A N 1
ATOM 1440 C CA . VAL A 1 202 ? -18.753 -3.661 -32.680 1.00 85.12 202 VAL A CA 1
ATOM 1441 C C . VAL A 1 202 ? -17.539 -2.849 -32.225 1.00 85.12 202 VAL A C 1
ATOM 1443 O O . VAL A 1 202 ? -16.703 -3.387 -31.504 1.00 85.12 202 VAL A O 1
ATOM 1446 N N . LYS A 1 203 ? -17.449 -1.558 -32.575 1.00 86.69 203 LYS A N 1
ATOM 1447 C CA . LYS A 1 203 ? -16.362 -0.681 -32.104 1.00 86.69 203 LYS A CA 1
ATOM 1448 C C . LYS A 1 203 ? -16.407 -0.473 -30.592 1.00 86.69 203 LYS A C 1
ATOM 1450 O O . LYS A 1 203 ? -15.368 -0.586 -29.948 1.00 86.69 203 LYS A O 1
ATOM 1455 N N . ASP A 1 204 ? -17.592 -0.258 -30.025 1.00 88.56 204 ASP A N 1
ATOM 1456 C CA . ASP A 1 204 ? -17.749 -0.106 -28.573 1.00 88.56 204 ASP A CA 1
ATOM 1457 C C . ASP A 1 204 ? -17.391 -1.399 -27.830 1.00 88.56 204 ASP A C 1
ATOM 1459 O O . ASP A 1 204 ? -16.675 -1.373 -26.828 1.00 88.56 204 ASP A O 1
ATOM 1463 N N . ALA A 1 205 ? -17.824 -2.552 -28.351 1.00 87.31 205 ALA A N 1
ATOM 1464 C CA . ALA A 1 205 ? -17.462 -3.852 -27.795 1.00 87.31 205 ALA A CA 1
ATOM 1465 C C . ALA A 1 205 ? -15.951 -4.119 -27.901 1.00 87.31 205 ALA A C 1
ATOM 1467 O O . ALA A 1 205 ? -15.342 -4.589 -26.940 1.00 87.31 205 ALA A O 1
ATOM 1468 N N . ALA A 1 206 ? -15.326 -3.777 -29.031 1.00 90.06 206 ALA A N 1
ATOM 1469 C CA . ALA A 1 206 ? -13.884 -3.899 -29.209 1.00 90.06 206 ALA A CA 1
ATOM 1470 C C . ALA A 1 206 ? -13.121 -3.010 -28.216 1.00 90.06 206 ALA A C 1
ATOM 1472 O O . ALA A 1 206 ? -12.208 -3.501 -27.560 1.00 90.06 206 ALA A O 1
ATOM 1473 N N . ALA A 1 207 ? -13.546 -1.756 -28.027 1.00 91.88 207 ALA A N 1
ATOM 1474 C CA . ALA A 1 207 ? -12.942 -0.836 -27.064 1.00 91.88 207 ALA A CA 1
ATOM 1475 C C . ALA A 1 207 ? -13.081 -1.323 -25.610 1.00 91.88 207 ALA A C 1
ATOM 1477 O O . ALA A 1 207 ? -12.169 -1.157 -24.799 1.00 91.88 207 ALA A O 1
ATOM 1478 N N . GLN A 1 208 ? -14.205 -1.960 -25.263 1.00 91.62 208 GLN A N 1
ATOM 1479 C CA . GLN A 1 208 ? -14.378 -2.575 -23.945 1.00 91.62 208 GLN A CA 1
ATOM 1480 C C . GLN A 1 208 ? -13.471 -3.794 -23.751 1.00 91.62 208 GLN A C 1
ATOM 1482 O O . GLN A 1 208 ? -12.906 -3.966 -22.670 1.00 91.62 208 GLN A O 1
ATOM 1487 N N . VAL A 1 209 ? -13.308 -4.630 -24.780 1.00 94.00 209 VAL A N 1
ATOM 1488 C CA . VAL A 1 209 ? -12.426 -5.803 -24.719 1.00 94.00 209 VAL A CA 1
ATOM 1489 C C . VAL A 1 209 ? -10.962 -5.383 -24.634 1.00 94.00 209 VAL A C 1
ATOM 1491 O O . VAL A 1 209 ? -10.248 -5.937 -23.805 1.00 94.00 209 VAL A O 1
ATOM 1494 N N . THR A 1 210 ? -10.515 -4.394 -25.414 1.00 92.00 210 THR A N 1
ATOM 1495 C CA . THR A 1 210 ? -9.135 -3.891 -25.328 1.00 92.00 210 THR A CA 1
ATOM 1496 C C . THR A 1 210 ? -8.862 -3.277 -23.966 1.00 92.00 210 THR A C 1
ATOM 1498 O O . THR A 1 210 ? -7.879 -3.641 -23.338 1.00 92.00 210 THR A O 1
ATOM 1501 N N . LYS A 1 211 ? -9.780 -2.453 -23.440 1.00 93.31 211 LYS A N 1
ATOM 1502 C CA . LYS A 1 211 ? -9.643 -1.884 -22.093 1.00 93.31 211 LYS A CA 1
ATOM 1503 C C . LYS A 1 211 ? -9.545 -2.973 -21.023 1.00 93.31 211 LYS A C 1
ATOM 1505 O O . LYS A 1 211 ? -8.692 -2.900 -20.148 1.00 93.31 211 LYS A O 1
ATOM 1510 N N . LYS A 1 212 ? -10.380 -4.011 -21.118 1.00 92.88 212 LYS A N 1
ATOM 1511 C CA . LYS A 1 212 ? -10.340 -5.142 -20.186 1.00 92.88 212 LYS A CA 1
ATOM 1512 C C . LYS A 1 212 ? -9.047 -5.953 -20.310 1.00 92.88 212 LYS A C 1
ATOM 1514 O O . LYS A 1 212 ? -8.498 -6.351 -19.291 1.00 92.88 212 LYS A O 1
ATOM 1519 N N . LEU A 1 213 ? -8.562 -6.194 -21.529 1.00 91.06 213 LEU A N 1
ATOM 1520 C CA . LEU A 1 213 ? -7.291 -6.884 -21.760 1.00 91.06 213 LEU A CA 1
ATOM 1521 C C . LEU A 1 213 ? -6.108 -6.070 -21.237 1.00 91.06 213 LEU A C 1
ATOM 1523 O O . LEU A 1 213 ? -5.234 -6.652 -20.607 1.00 91.06 213 LEU A O 1
ATOM 1527 N N . ASP A 1 214 ? -6.101 -4.752 -21.431 1.00 83.62 214 ASP A N 1
ATOM 1528 C CA . ASP A 1 214 ? -5.073 -3.864 -20.885 1.00 83.62 214 ASP A CA 1
ATOM 1529 C C . ASP A 1 214 ? -5.096 -3.870 -19.351 1.00 83.62 214 ASP A C 1
ATOM 1531 O O . ASP A 1 214 ? -4.044 -3.973 -18.722 1.00 83.62 214 ASP A O 1
ATOM 1535 N N . ASP A 1 215 ? -6.282 -3.837 -18.736 1.00 82.81 215 ASP A N 1
ATOM 1536 C CA . ASP A 1 215 ? -6.441 -3.936 -17.282 1.00 82.81 215 ASP A CA 1
ATOM 1537 C C . ASP A 1 215 ? -5.972 -5.306 -16.751 1.00 82.81 215 ASP A C 1
ATOM 1539 O O . ASP A 1 215 ? -5.235 -5.370 -15.763 1.00 82.81 215 ASP A O 1
ATOM 1543 N N . ASP A 1 216 ? -6.333 -6.402 -17.426 1.00 82.94 216 ASP A N 1
ATOM 1544 C CA . ASP A 1 216 ? -5.928 -7.764 -17.061 1.00 82.94 216 ASP A CA 1
ATOM 1545 C C . ASP A 1 216 ? -4.420 -7.986 -17.273 1.00 82.94 216 ASP A C 1
ATOM 1547 O O . ASP A 1 216 ? -3.759 -8.578 -16.417 1.00 82.94 216 ASP A O 1
ATOM 1551 N N . MET A 1 217 ? -3.839 -7.468 -18.361 1.00 77.31 217 MET A N 1
ATOM 1552 C CA . MET A 1 217 ? -2.396 -7.512 -18.618 1.00 77.31 217 MET A CA 1
ATOM 1553 C C . MET A 1 217 ? -1.629 -6.652 -17.621 1.00 77.31 217 MET A C 1
ATOM 1555 O O . MET A 1 217 ? -0.608 -7.096 -17.103 1.00 77.31 217 MET A O 1
ATOM 1559 N N . LYS A 1 218 ? -2.125 -5.458 -17.283 1.00 75.94 218 LYS A N 1
ATOM 1560 C CA . LYS A 1 218 ? -1.528 -4.596 -16.257 1.00 75.94 218 LYS A CA 1
ATOM 1561 C C . LYS A 1 218 ? -1.597 -5.246 -14.879 1.00 75.94 218 LYS A C 1
ATOM 1563 O O . LYS A 1 218 ? -0.635 -5.165 -14.119 1.00 75.94 218 LYS A O 1
ATOM 1568 N N . LYS A 1 219 ? -2.688 -5.952 -14.574 1.00 77.50 219 LYS A N 1
ATOM 1569 C CA . LYS A 1 219 ? -2.837 -6.744 -13.348 1.00 77.50 219 LYS A CA 1
ATOM 1570 C C . LYS A 1 219 ? -1.905 -7.958 -13.324 1.00 77.50 219 LYS A C 1
ATOM 1572 O O . LYS A 1 219 ? -1.311 -8.245 -12.289 1.00 77.50 219 LYS A O 1
ATOM 1577 N N . ALA A 1 220 ? -1.739 -8.651 -14.450 1.00 76.00 220 ALA A N 1
ATOM 1578 C CA . ALA A 1 220 ? -0.819 -9.781 -14.574 1.00 76.00 220 ALA A CA 1
ATOM 1579 C C . ALA A 1 220 ? 0.652 -9.341 -14.500 1.00 76.00 220 ALA A C 1
ATOM 1581 O O . ALA A 1 220 ? 1.450 -9.989 -13.827 1.00 76.00 220 ALA A O 1
ATOM 1582 N N . ALA A 1 221 ? 0.998 -8.216 -15.128 1.00 69.94 221 ALA A N 1
ATOM 1583 C CA . ALA A 1 221 ? 2.320 -7.606 -15.040 1.00 69.94 221 ALA A CA 1
ATOM 1584 C C . ALA A 1 221 ? 2.614 -7.123 -13.613 1.00 69.94 221 ALA A C 1
ATOM 1586 O O . ALA A 1 221 ? 3.701 -7.365 -13.106 1.00 69.94 221 ALA A O 1
ATOM 1587 N N . ALA A 1 222 ? 1.630 -6.537 -12.922 1.00 68.81 222 ALA A N 1
ATOM 1588 C CA . ALA A 1 222 ? 1.761 -6.184 -11.507 1.00 68.81 222 ALA A CA 1
ATOM 1589 C C . ALA A 1 222 ? 1.961 -7.411 -10.597 1.00 68.81 222 ALA A C 1
ATOM 1591 O O . ALA A 1 222 ? 2.562 -7.282 -9.532 1.00 68.81 222 ALA A O 1
ATOM 1592 N N . ALA A 1 223 ? 1.490 -8.592 -11.017 1.00 76.88 223 ALA A N 1
ATOM 1593 C CA . ALA A 1 223 ? 1.653 -9.840 -10.275 1.00 76.88 223 ALA A CA 1
ATOM 1594 C C . ALA A 1 223 ? 3.033 -10.498 -10.467 1.00 76.88 223 ALA A C 1
ATOM 1596 O O . ALA A 1 223 ? 3.417 -11.342 -9.648 1.00 76.88 223 ALA A O 1
ATOM 1597 N N . GLN A 1 224 ? 3.771 -10.145 -11.525 1.00 84.88 224 GLN A N 1
ATOM 1598 C CA . GLN A 1 224 ? 5.149 -10.593 -11.711 1.00 84.88 224 GLN A CA 1
ATOM 1599 C C . GLN A 1 224 ? 6.084 -9.674 -10.928 1.00 84.88 224 GLN A C 1
ATOM 1601 O O . GLN A 1 224 ? 6.290 -8.513 -11.268 1.00 84.88 224 GLN A O 1
ATOM 1606 N N . LEU A 1 225 ? 6.635 -10.211 -9.844 1.00 90.75 225 LEU A N 1
ATOM 1607 C CA . LEU A 1 225 ? 7.609 -9.503 -9.027 1.00 90.75 225 LEU A CA 1
ATOM 1608 C C . LEU A 1 225 ? 8.936 -9.362 -9.786 1.00 90.75 225 LEU A C 1
ATOM 1610 O O . LEU A 1 225 ? 9.345 -10.325 -10.445 1.00 90.75 225 LEU A O 1
ATOM 1614 N N . PRO A 1 226 ? 9.635 -8.215 -9.687 1.00 90.38 226 PRO A N 1
ATOM 1615 C CA . PRO A 1 226 ? 10.970 -8.087 -10.248 1.00 90.38 226 PRO A CA 1
ATOM 1616 C C . PRO A 1 226 ? 11.929 -9.128 -9.649 1.00 90.38 226 PRO A C 1
ATOM 1618 O O . PRO A 1 226 ? 11.728 -9.576 -8.513 1.00 90.38 226 PRO A O 1
ATOM 1621 N N . PRO A 1 227 ? 12.996 -9.508 -10.372 1.00 91.50 227 PRO A N 1
ATOM 1622 C CA . PRO A 1 227 ? 14.021 -10.396 -9.838 1.00 91.50 227 PRO A CA 1
ATOM 1623 C C . PRO A 1 227 ? 14.550 -9.896 -8.486 1.00 91.50 227 PRO A C 1
ATOM 1625 O O . PRO A 1 227 ? 14.835 -8.712 -8.322 1.00 91.50 227 PRO A O 1
ATOM 1628 N N . GLY A 1 228 ? 14.656 -10.798 -7.509 1.00 92.31 228 GLY A N 1
ATOM 1629 C CA . GLY A 1 228 ? 15.121 -10.472 -6.156 1.00 92.31 228 GLY A CA 1
ATOM 1630 C C . GLY A 1 228 ? 14.039 -9.969 -5.196 1.00 92.31 228 GLY A C 1
ATOM 1631 O O . GLY A 1 228 ? 14.334 -9.778 -4.021 1.00 92.31 228 GLY A O 1
ATOM 1632 N N . TRP A 1 229 ? 12.792 -9.793 -5.643 1.00 95.00 229 TRP A N 1
ATOM 1633 C CA . TRP A 1 229 ? 11.687 -9.439 -4.753 1.00 95.00 229 TRP A CA 1
ATOM 1634 C C . TRP A 1 229 ? 11.030 -10.682 -4.160 1.00 95.00 229 TRP A C 1
ATOM 1636 O O . TRP A 1 229 ? 10.768 -11.668 -4.850 1.00 95.00 229 TRP A O 1
ATOM 1646 N N . THR A 1 230 ? 10.719 -10.622 -2.869 1.00 94.56 230 THR A N 1
ATOM 1647 C CA . THR A 1 230 ? 10.092 -11.719 -2.129 1.00 94.56 230 THR A CA 1
ATOM 1648 C C . THR A 1 230 ? 8.765 -11.272 -1.535 1.00 94.56 230 THR A C 1
ATOM 1650 O O . THR A 1 230 ? 8.609 -10.131 -1.098 1.00 94.56 230 THR A O 1
ATOM 1653 N N . LYS A 1 231 ? 7.773 -12.171 -1.552 1.00 94.56 231 LYS A N 1
ATOM 1654 C CA . LYS A 1 231 ? 6.484 -11.926 -0.898 1.00 94.56 231 LYS A CA 1
ATOM 1655 C C . LYS A 1 231 ? 6.662 -12.063 0.607 1.00 94.56 231 LYS A C 1
ATOM 1657 O O . LYS A 1 231 ? 7.153 -13.079 1.089 1.00 94.56 231 LYS A O 1
ATOM 1662 N N . PHE A 1 232 ? 6.201 -11.054 1.320 1.00 94.50 232 PHE A N 1
ATOM 1663 C CA . PHE A 1 232 ? 6.151 -10.981 2.763 1.00 94.50 232 PHE A CA 1
ATOM 1664 C C . PHE A 1 232 ? 4.692 -10.972 3.213 1.00 94.50 232 PHE A C 1
ATOM 1666 O O . PHE A 1 232 ? 3.871 -10.213 2.696 1.00 94.50 232 PHE A O 1
ATOM 1673 N N . GLU A 1 233 ? 4.373 -11.796 4.202 1.00 95.62 233 GLU A N 1
ATOM 1674 C CA . GLU A 1 233 ? 3.109 -11.736 4.927 1.00 95.62 233 GLU A CA 1
ATOM 1675 C C . GLU A 1 233 ? 3.437 -11.465 6.391 1.00 95.62 233 GLU A C 1
ATOM 1677 O O . GLU A 1 233 ? 4.209 -12.206 7.002 1.00 95.62 233 GLU A O 1
ATOM 1682 N N . ALA A 1 234 ? 2.882 -10.383 6.941 1.00 91.25 234 ALA A N 1
ATOM 1683 C CA . ALA A 1 234 ? 3.111 -10.037 8.335 1.00 91.25 234 ALA A CA 1
ATOM 1684 C C . ALA A 1 234 ? 2.661 -11.190 9.251 1.00 91.25 234 ALA A C 1
ATOM 1686 O O . ALA A 1 234 ? 1.619 -11.795 8.983 1.00 91.25 234 ALA A O 1
ATOM 1687 N N . PRO A 1 235 ? 3.363 -11.472 10.367 1.00 90.69 235 PRO A N 1
ATOM 1688 C CA . PRO A 1 235 ? 2.993 -12.565 11.271 1.00 90.69 235 PRO A CA 1
ATOM 1689 C C . PRO A 1 235 ? 1.555 -12.481 11.802 1.00 90.69 235 PRO A C 1
ATOM 1691 O O . PRO A 1 235 ? 0.927 -13.500 12.075 1.00 90.69 235 PRO A O 1
ATOM 1694 N N . ASP A 1 236 ? 1.013 -11.266 11.935 1.00 89.69 236 ASP A N 1
ATOM 1695 C CA . ASP A 1 236 ? -0.363 -11.028 12.377 1.00 89.69 236 ASP A CA 1
ATOM 1696 C C . ASP A 1 236 ? -1.382 -10.974 11.226 1.00 89.69 236 ASP A C 1
ATOM 1698 O O . ASP A 1 236 ? -2.543 -10.639 11.460 1.00 89.69 236 ASP A O 1
ATOM 1702 N N . LYS A 1 237 ? -0.954 -11.288 9.994 1.00 93.44 237 LYS A N 1
ATOM 1703 C CA . LYS A 1 237 ? -1.752 -11.259 8.760 1.00 93.44 237 LYS A CA 1
ATOM 1704 C C . LYS A 1 237 ? -2.477 -9.931 8.549 1.00 93.44 237 LYS A C 1
ATOM 1706 O O . LYS A 1 237 ? -3.568 -9.903 7.994 1.00 93.44 237 LYS A O 1
ATOM 1711 N N . SER A 1 238 ? -1.901 -8.826 9.019 1.00 90.69 238 SER A N 1
ATOM 1712 C CA . SER A 1 238 ? -2.480 -7.491 8.831 1.00 90.69 238 SER A CA 1
ATOM 1713 C C . SER A 1 238 ? -2.187 -6.916 7.444 1.00 90.69 238 SER A C 1
ATOM 1715 O O . SER A 1 238 ? -2.994 -6.151 6.902 1.00 90.69 238 SER A O 1
ATOM 1717 N N . VAL A 1 239 ? -1.050 -7.305 6.864 1.00 94.50 239 VAL A N 1
ATOM 1718 C CA . VAL A 1 239 ? -0.562 -6.830 5.572 1.00 94.50 239 VAL A CA 1
ATOM 1719 C C . VAL A 1 239 ? 0.213 -7.924 4.842 1.00 94.50 239 VAL A C 1
ATOM 1721 O O . VAL A 1 239 ? 0.927 -8.722 5.455 1.00 94.50 239 VAL A O 1
ATOM 1724 N N . ARG A 1 240 ? 0.081 -7.935 3.518 1.00 94.94 240 ARG A N 1
ATOM 1725 C CA . ARG A 1 240 ? 0.966 -8.645 2.599 1.00 94.94 240 ARG A CA 1
ATOM 1726 C C . ARG A 1 240 ? 1.633 -7.614 1.704 1.00 94.94 240 ARG A C 1
ATOM 1728 O O . ARG A 1 240 ? 0.979 -6.685 1.251 1.00 94.94 240 ARG A O 1
ATOM 1735 N N . ALA A 1 241 ? 2.927 -7.749 1.476 1.00 94.81 241 ALA A N 1
ATOM 1736 C CA . ALA A 1 241 ? 3.680 -6.862 0.598 1.00 94.81 241 ALA A CA 1
ATOM 1737 C C . ALA A 1 241 ? 4.763 -7.654 -0.132 1.00 94.81 241 ALA A C 1
ATOM 1739 O O . ALA A 1 241 ? 5.087 -8.772 0.261 1.00 94.81 241 ALA A O 1
ATOM 1740 N N . ALA A 1 242 ? 5.338 -7.093 -1.189 1.00 95.00 242 ALA A N 1
ATOM 1741 C CA . ALA A 1 242 ? 6.574 -7.611 -1.758 1.00 95.00 242 ALA A CA 1
ATOM 1742 C C . ALA A 1 242 ? 7.710 -6.641 -1.445 1.00 95.00 242 ALA A C 1
ATOM 1744 O O . ALA A 1 242 ? 7.536 -5.436 -1.604 1.00 95.00 242 ALA A O 1
ATOM 1745 N N . PHE A 1 243 ? 8.852 -7.163 -1.007 1.00 95.25 243 PHE A N 1
ATOM 1746 C CA . PHE A 1 243 ? 10.041 -6.372 -0.692 1.00 95.25 243 PHE A CA 1
ATOM 1747 C C . PHE A 1 243 ? 11.224 -6.833 -1.548 1.00 95.25 243 PHE A C 1
ATOM 1749 O O . PHE A 1 243 ? 11.299 -8.028 -1.857 1.00 95.25 243 PHE A O 1
ATOM 1756 N N . PRO A 1 244 ? 12.161 -5.935 -1.908 1.00 93.81 244 PRO A N 1
ATOM 1757 C CA . PRO A 1 244 ? 13.464 -6.361 -2.410 1.00 93.81 244 PRO A CA 1
ATOM 1758 C C . PRO A 1 244 ? 14.170 -7.205 -1.338 1.00 93.81 244 PRO A C 1
ATOM 1760 O O . PRO A 1 244 ? 13.934 -7.005 -0.148 1.00 93.81 244 PRO A O 1
ATOM 1763 N N . ALA A 1 245 ? 15.005 -8.166 -1.731 1.00 89.06 245 ALA A N 1
ATOM 1764 C CA . ALA A 1 245 ? 15.876 -8.869 -0.793 1.00 89.06 245 ALA A CA 1
ATOM 1765 C C . ALA A 1 245 ? 16.873 -7.885 -0.134 1.00 89.06 245 ALA A C 1
ATOM 1767 O O . ALA A 1 245 ? 17.314 -6.950 -0.807 1.00 89.06 245 ALA A O 1
ATOM 1768 N N . PRO A 1 246 ? 17.275 -8.096 1.134 1.00 90.06 246 PRO A N 1
ATOM 1769 C CA . PRO A 1 246 ? 16.948 -9.225 2.014 1.00 90.06 246 PRO A CA 1
ATOM 1770 C C . PRO A 1 246 ? 15.510 -9.189 2.562 1.00 90.06 246 PRO A C 1
ATOM 1772 O O . PRO A 1 246 ? 14.759 -8.244 2.336 1.00 90.06 246 PRO A O 1
ATOM 1775 N N . PHE A 1 247 ? 15.098 -10.267 3.236 1.00 85.38 247 PHE A N 1
ATOM 1776 C CA . PHE A 1 247 ? 13.774 -10.340 3.861 1.00 85.38 247 PHE A CA 1
ATOM 1777 C C . PHE A 1 247 ? 13.610 -9.186 4.862 1.00 85.38 247 PHE A C 1
ATOM 1779 O O . PHE A 1 247 ? 14.579 -8.852 5.542 1.00 85.38 247 PHE A O 1
ATOM 1786 N N . PRO A 1 248 ? 12.432 -8.551 4.943 1.00 86.75 248 PRO A N 1
ATOM 1787 C CA . PRO A 1 248 ? 12.273 -7.396 5.804 1.00 86.75 248 PRO A CA 1
ATOM 1788 C C . PRO A 1 248 ? 12.370 -7.785 7.283 1.00 86.75 248 PRO A C 1
ATOM 1790 O O . PRO A 1 248 ? 11.731 -8.743 7.727 1.00 86.75 248 PRO A O 1
ATOM 1793 N N . ASP A 1 249 ? 13.102 -6.979 8.044 1.00 89.06 249 ASP A N 1
ATOM 1794 C CA . ASP A 1 249 ? 13.201 -7.094 9.496 1.00 89.06 249 ASP A CA 1
ATOM 1795 C C . ASP A 1 249 ? 12.131 -6.227 10.179 1.00 89.06 249 ASP A C 1
ATOM 1797 O O . ASP A 1 249 ? 11.593 -5.278 9.588 1.00 89.06 249 ASP A O 1
ATOM 1801 N N . ASP A 1 250 ? 11.805 -6.545 11.437 1.00 90.00 250 ASP A N 1
ATOM 1802 C CA . ASP A 1 250 ? 10.978 -5.668 12.272 1.00 90.00 250 ASP A CA 1
ATOM 1803 C C . ASP A 1 250 ? 11.743 -4.361 12.517 1.00 90.00 250 ASP A C 1
ATOM 1805 O O . ASP A 1 250 ? 12.809 -4.340 13.131 1.00 90.00 250 ASP A O 1
ATOM 1809 N N . ALA A 1 251 ? 11.198 -3.257 12.012 1.00 89.44 251 ALA A N 1
ATOM 1810 C CA . ALA A 1 251 ? 11.821 -1.946 12.109 1.00 89.44 251 ALA A CA 1
ATOM 1811 C C . ALA A 1 251 ? 11.608 -1.285 13.483 1.00 89.44 251 ALA A C 1
ATOM 1813 O O . ALA A 1 251 ? 12.046 -0.150 13.679 1.00 89.44 251 ALA A O 1
ATOM 1814 N N . GLY A 1 252 ? 10.921 -1.953 14.419 1.00 85.75 252 GLY A N 1
ATOM 1815 C CA . GLY A 1 252 ? 10.787 -1.498 15.800 1.00 85.75 252 GLY A CA 1
ATOM 1816 C C . GLY A 1 252 ? 9.987 -0.203 15.933 1.00 85.75 252 GLY A C 1
ATOM 1817 O O . GLY A 1 252 ? 10.366 0.691 16.690 1.00 85.75 252 GLY A O 1
ATOM 1818 N N . LEU A 1 253 ? 8.884 -0.066 15.190 1.00 87.62 253 LEU A N 1
ATOM 1819 C CA . LEU A 1 253 ? 8.043 1.129 15.275 1.00 87.62 253 LEU A CA 1
ATOM 1820 C C . LEU A 1 253 ? 7.213 1.123 16.565 1.00 87.62 253 LEU A C 1
ATOM 1822 O O . LEU A 1 253 ? 6.107 0.587 16.606 1.00 87.62 253 LEU A O 1
ATOM 1826 N N . SER A 1 254 ? 7.728 1.777 17.604 1.00 86.19 254 SER A N 1
ATOM 1827 C CA . SER A 1 254 ? 6.948 2.127 18.791 1.00 86.19 254 SER A CA 1
ATOM 1828 C C . SER A 1 254 ? 6.315 3.501 18.593 1.00 86.19 254 SER A C 1
ATOM 1830 O O . SER A 1 254 ? 6.999 4.523 18.572 1.00 86.19 254 SER A O 1
ATOM 1832 N N . PHE A 1 255 ? 4.997 3.522 18.415 1.00 86.19 255 PHE A N 1
ATOM 1833 C CA . PHE A 1 255 ? 4.215 4.748 18.316 1.00 86.19 255 PHE A CA 1
ATOM 1834 C C . PHE A 1 255 ? 2.988 4.622 19.209 1.00 86.19 255 PHE A C 1
ATOM 1836 O O . PHE A 1 255 ? 2.129 3.766 18.986 1.00 86.19 255 PHE A O 1
ATOM 1843 N N . THR A 1 256 ? 2.923 5.460 20.239 1.00 88.69 256 THR A N 1
ATOM 1844 C CA . THR A 1 256 ? 1.835 5.457 21.212 1.00 88.69 256 THR A CA 1
ATOM 1845 C C . THR A 1 256 ? 1.206 6.841 21.287 1.00 88.69 256 THR A C 1
ATOM 1847 O O . THR A 1 256 ? 1.850 7.846 21.575 1.00 88.69 256 THR A O 1
ATOM 1850 N N . THR A 1 257 ? -0.094 6.889 21.026 1.00 93.12 257 THR A N 1
ATOM 1851 C CA . THR A 1 257 ? -0.948 8.053 21.267 1.00 93.12 257 THR A CA 1
ATOM 1852 C C . THR A 1 257 ? -2.191 7.578 22.011 1.00 93.12 257 THR A C 1
ATOM 1854 O O . THR A 1 257 ? -2.405 6.378 22.194 1.00 93.12 257 THR A O 1
ATOM 1857 N N . GLN A 1 258 ? -3.060 8.501 22.424 1.00 93.38 258 GLN A N 1
ATOM 1858 C CA . GLN A 1 258 ? -4.329 8.125 23.054 1.00 93.38 258 GLN A CA 1
ATOM 1859 C C . GLN A 1 258 ? -5.238 7.295 22.127 1.00 93.38 258 GLN A C 1
ATOM 1861 O O . GLN A 1 258 ? -6.066 6.526 22.620 1.00 93.38 258 GLN A O 1
ATOM 1866 N N . SER A 1 259 ? -5.092 7.439 20.803 1.00 93.69 259 SER A N 1
ATOM 1867 C CA . SER A 1 259 ? -5.925 6.754 19.810 1.00 93.69 259 SER A CA 1
ATOM 1868 C C . SER A 1 259 ? -5.307 5.446 19.294 1.00 93.69 259 SER A C 1
ATOM 1870 O O . SER A 1 259 ? -6.031 4.592 18.782 1.00 93.69 259 SER A O 1
ATOM 1872 N N . VAL A 1 260 ? -3.998 5.240 19.470 1.00 96.31 260 VAL A N 1
ATOM 1873 C CA . VAL A 1 260 ? -3.263 4.069 18.970 1.00 96.31 260 VAL A CA 1
ATOM 1874 C C . VAL A 1 260 ? -3.149 2.983 20.044 1.00 96.31 260 VAL A C 1
ATOM 1876 O O . VAL A 1 260 ? -2.828 3.237 21.200 1.00 96.31 260 VAL A O 1
ATOM 1879 N N . THR A 1 261 ? -3.432 1.743 19.650 1.00 96.00 261 THR A N 1
ATOM 1880 C CA . THR A 1 261 ? -3.309 0.530 20.483 1.00 96.00 261 THR A CA 1
ATOM 1881 C C . THR A 1 261 ? -2.045 -0.266 20.195 1.00 96.00 261 THR A C 1
ATOM 1883 O O . THR A 1 261 ? -1.596 -1.031 21.041 1.00 96.00 261 THR A O 1
ATOM 1886 N N . GLY A 1 262 ? -1.467 -0.091 19.010 1.00 94.81 262 GLY A N 1
ATOM 1887 C CA . GLY A 1 262 ? -0.219 -0.728 18.631 1.00 94.81 262 GLY A CA 1
ATOM 1888 C C . GLY A 1 262 ? 0.225 -0.275 17.251 1.00 94.81 262 GLY A C 1
ATOM 1889 O O . GLY A 1 262 ? -0.600 0.062 16.404 1.00 94.81 262 GLY A O 1
ATOM 1890 N N . ALA A 1 263 ? 1.529 -0.293 17.029 1.00 96.00 263 ALA A N 1
ATOM 1891 C CA . ALA A 1 263 ? 2.135 -0.062 15.733 1.00 96.00 263 ALA A CA 1
ATOM 1892 C C . ALA A 1 263 ? 3.187 -1.147 15.487 1.00 96.00 263 ALA A C 1
ATOM 1894 O O . ALA A 1 263 ? 3.827 -1.620 16.425 1.00 96.00 263 ALA A O 1
ATOM 1895 N N . LYS A 1 264 ? 3.314 -1.581 14.236 1.00 95.81 264 LYS A N 1
ATOM 1896 C CA . LYS A 1 264 ? 4.386 -2.466 13.770 1.00 95.81 264 LYS A CA 1
ATOM 1897 C C . LYS A 1 264 ? 4.870 -1.968 12.426 1.00 95.81 264 LYS A C 1
ATOM 1899 O O . LYS A 1 264 ? 4.063 -1.459 11.649 1.00 95.81 264 LYS A O 1
ATOM 1904 N N . ALA A 1 265 ? 6.157 -2.122 12.152 1.00 96.00 265 ALA A N 1
ATOM 1905 C CA . ALA A 1 265 ? 6.715 -1.775 10.860 1.00 96.00 265 ALA A CA 1
ATOM 1906 C C . ALA A 1 265 ? 7.725 -2.818 10.406 1.00 96.00 265 ALA A C 1
ATOM 1908 O O . ALA A 1 265 ? 8.445 -3.390 11.214 1.00 96.00 265 ALA A O 1
ATOM 1909 N N . TRP A 1 266 ? 7.785 -3.017 9.100 1.00 96.12 266 TRP A N 1
ATOM 1910 C CA . TRP A 1 266 ? 8.716 -3.914 8.439 1.00 96.12 266 TRP A CA 1
ATOM 1911 C C . TRP A 1 266 ? 9.490 -3.122 7.407 1.00 96.12 266 TRP A C 1
ATOM 1913 O O . TRP A 1 266 ? 8.895 -2.345 6.651 1.00 96.12 266 TRP A O 1
ATOM 1923 N N . ARG A 1 267 ? 10.808 -3.300 7.392 1.00 96.06 267 ARG A N 1
ATOM 1924 C CA . ARG A 1 267 ? 11.707 -2.578 6.496 1.00 96.06 267 ARG A CA 1
ATOM 1925 C C . ARG A 1 267 ? 12.595 -3.564 5.759 1.00 96.06 267 ARG A C 1
ATOM 1927 O O . ARG A 1 267 ? 13.211 -4.414 6.385 1.00 96.06 267 ARG A O 1
ATOM 1934 N N . SER A 1 268 ? 12.697 -3.388 4.447 1.00 95.56 268 SER A N 1
ATOM 1935 C CA . SER A 1 268 ? 13.787 -3.948 3.651 1.00 95.56 268 SER A CA 1
ATOM 1936 C C . SER A 1 268 ? 14.599 -2.818 3.034 1.00 95.56 268 SER A C 1
ATOM 1938 O O . SER A 1 268 ? 14.059 -1.764 2.676 1.00 95.56 268 SER A O 1
ATOM 1940 N N . GLN A 1 269 ? 15.902 -3.041 2.940 1.00 94.94 269 GLN A N 1
ATOM 1941 C CA . GLN A 1 269 ? 16.875 -2.083 2.460 1.00 94.94 269 GLN A CA 1
ATOM 1942 C C . GLN A 1 269 ? 17.943 -2.810 1.649 1.00 94.94 269 GLN A C 1
ATOM 1944 O O . GLN A 1 269 ? 18.526 -3.786 2.117 1.00 94.94 269 GLN A O 1
ATOM 1949 N N . GLU A 1 270 ? 18.208 -2.319 0.440 1.00 93.50 270 GLU A N 1
ATOM 1950 C CA . GLU A 1 270 ? 19.345 -2.787 -0.349 1.00 93.50 270 GLU A CA 1
ATOM 1951 C C . GLU A 1 270 ? 20.669 -2.347 0.295 1.00 93.50 270 GLU A C 1
ATOM 1953 O O . GLU A 1 270 ? 20.748 -1.297 0.936 1.00 93.50 270 GLU A O 1
ATOM 1958 N N . ALA A 1 271 ? 21.729 -3.136 0.105 1.00 92.50 271 ALA A N 1
ATOM 1959 C CA . ALA A 1 271 ? 23.027 -2.903 0.744 1.00 92.50 271 ALA A CA 1
ATOM 1960 C C . ALA A 1 271 ? 23.647 -1.530 0.412 1.00 92.50 271 ALA A C 1
ATOM 1962 O O . ALA A 1 271 ? 24.374 -0.966 1.226 1.00 92.50 271 ALA A O 1
ATOM 1963 N N . ASP A 1 272 ? 23.344 -0.982 -0.766 1.00 91.75 272 ASP A N 1
ATOM 1964 C CA . ASP A 1 272 ? 23.820 0.320 -1.243 1.00 91.75 272 ASP A CA 1
ATOM 1965 C C . ASP A 1 272 ? 22.901 1.494 -0.850 1.00 91.75 272 ASP A C 1
ATOM 1967 O O . ASP A 1 272 ? 23.139 2.628 -1.269 1.00 91.75 272 ASP A O 1
ATOM 1971 N N . TRP A 1 273 ? 21.845 1.235 -0.067 1.00 90.88 273 TRP A N 1
ATOM 1972 C CA . TRP A 1 273 ? 20.819 2.207 0.328 1.00 90.88 273 TRP A CA 1
ATOM 1973 C C . TRP A 1 273 ? 20.079 2.856 -0.856 1.00 90.88 273 TRP A C 1
ATOM 1975 O O . TRP A 1 273 ? 19.344 3.828 -0.668 1.00 90.88 273 TRP A O 1
ATOM 1985 N N . SER A 1 274 ? 20.219 2.319 -2.074 1.00 93.06 274 SER A N 1
ATOM 1986 C CA . SER A 1 274 ? 19.569 2.857 -3.274 1.00 93.06 274 SER A CA 1
ATOM 1987 C C . SER A 1 274 ? 18.063 2.619 -3.285 1.00 93.06 274 SER A C 1
ATOM 1989 O O . SER A 1 274 ? 17.340 3.319 -3.993 1.00 93.06 274 SER A O 1
ATOM 1991 N N . LEU A 1 275 ? 17.580 1.653 -2.501 1.00 94.81 275 LEU A N 1
ATOM 1992 C CA . LEU A 1 275 ? 16.168 1.371 -2.305 1.00 94.81 275 LEU A CA 1
ATOM 1993 C C . LEU A 1 275 ? 15.917 0.951 -0.855 1.00 94.81 275 LEU A C 1
ATOM 1995 O O . LEU A 1 275 ? 16.521 0.010 -0.346 1.00 94.81 275 LEU A O 1
ATOM 1999 N N . THR A 1 276 ? 14.997 1.643 -0.193 1.00 95.06 276 THR A N 1
ATOM 2000 C CA . THR A 1 276 ? 14.485 1.278 1.129 1.00 95.06 276 THR A CA 1
ATOM 2001 C C . THR A 1 276 ? 12.967 1.287 1.081 1.00 95.06 276 THR A C 1
ATOM 2003 O O . THR A 1 276 ? 12.348 2.304 0.778 1.00 95.06 276 THR A O 1
ATOM 2006 N N . CYS A 1 277 ? 12.362 0.147 1.390 1.00 96.19 277 CYS A N 1
ATOM 2007 C CA . CYS A 1 277 ? 10.919 -0.039 1.410 1.00 96.19 277 CYS A CA 1
ATOM 2008 C C . CYS A 1 277 ? 10.479 -0.302 2.850 1.00 96.19 277 CYS A C 1
ATOM 2010 O O . CYS A 1 277 ? 10.967 -1.231 3.488 1.00 96.19 277 CYS A O 1
ATOM 2012 N N . THR A 1 278 ? 9.560 0.507 3.372 1.00 96.31 278 THR A N 1
ATOM 2013 C CA . THR A 1 278 ? 8.997 0.344 4.719 1.00 96.31 278 THR A CA 1
ATOM 2014 C C . THR A 1 278 ? 7.479 0.261 4.637 1.00 96.31 278 THR A C 1
ATOM 2016 O O . THR A 1 278 ? 6.855 1.091 3.981 1.00 96.31 278 THR A O 1
ATOM 2019 N N . VAL A 1 279 ? 6.875 -0.710 5.321 1.00 97.00 279 VAL A N 1
ATOM 2020 C CA . VAL A 1 279 ? 5.426 -0.758 5.562 1.00 97.00 279 VAL A CA 1
ATOM 2021 C C . VAL A 1 279 ? 5.186 -0.741 7.059 1.00 97.00 279 VAL A C 1
ATOM 2023 O O . VAL A 1 279 ? 5.766 -1.545 7.780 1.00 97.00 279 VAL A O 1
ATOM 2026 N N . ALA A 1 280 ? 4.302 0.134 7.518 1.00 96.69 280 ALA A N 1
ATOM 2027 C CA . ALA A 1 280 ? 3.835 0.190 8.887 1.00 96.69 280 ALA A CA 1
ATOM 2028 C C . ALA A 1 280 ? 2.321 0.001 8.962 1.00 96.69 280 ALA A C 1
ATOM 2030 O O . ALA A 1 280 ? 1.559 0.512 8.137 1.00 96.69 280 ALA A O 1
ATOM 2031 N N . VAL A 1 281 ? 1.897 -0.716 9.995 1.00 96.94 281 VAL A N 1
ATOM 2032 C CA . VAL A 1 281 ? 0.500 -0.944 10.345 1.00 96.94 281 VAL A CA 1
ATOM 2033 C C . VAL A 1 281 ? 0.265 -0.356 11.729 1.00 96.94 281 VAL A C 1
ATOM 2035 O O . VAL A 1 281 ? 0.926 -0.733 12.696 1.00 96.94 281 VAL A O 1
ATOM 2038 N N . VAL A 1 282 ? -0.689 0.566 11.820 1.00 96.94 282 VAL A N 1
ATOM 2039 C CA . VAL A 1 282 ? -1.074 1.274 13.043 1.00 96.94 282 VAL A CA 1
ATOM 2040 C C . VAL A 1 282 ? -2.492 0.855 13.415 1.00 96.94 282 VAL A C 1
ATOM 2042 O O . VAL A 1 282 ? -3.436 1.111 12.676 1.00 96.94 282 VAL A O 1
ATOM 2045 N N . LYS A 1 283 ? -2.672 0.195 14.557 1.00 96.62 283 LYS A N 1
ATOM 2046 C CA . LYS A 1 283 ? -3.989 -0.219 15.058 1.00 96.62 283 LYS A CA 1
ATOM 2047 C C . LYS A 1 283 ? -4.554 0.861 15.968 1.00 96.62 283 LYS A C 1
ATOM 2049 O O . LYS A 1 283 ? -3.958 1.186 16.994 1.00 96.62 283 LYS A O 1
ATOM 2054 N N . PHE A 1 284 ? -5.728 1.374 15.636 1.00 97.12 284 PHE A N 1
ATOM 2055 C CA . PHE A 1 284 ? -6.441 2.378 16.417 1.00 97.12 284 PHE A CA 1
ATOM 2056 C C . PHE A 1 284 ? -7.466 1.746 17.358 1.00 97.12 284 PHE A C 1
ATOM 2058 O O . PHE A 1 284 ? -7.978 0.652 17.110 1.00 97.12 284 PHE A O 1
ATOM 2065 N N . ARG A 1 285 ? -7.813 2.458 18.432 1.00 97.12 285 ARG A N 1
ATOM 2066 C CA . ARG A 1 285 ? -8.935 2.076 19.293 1.00 97.12 285 ARG A CA 1
ATOM 2067 C C . ARG A 1 285 ? -10.238 2.181 18.489 1.00 97.12 285 ARG A C 1
ATOM 2069 O O . ARG A 1 285 ? -10.432 3.173 17.784 1.00 97.12 285 ARG A O 1
ATOM 2076 N N . PRO A 1 286 ? -11.180 1.233 18.635 1.00 96.69 286 PRO A N 1
ATOM 2077 C CA . PRO A 1 286 ? -12.476 1.315 17.958 1.00 96.69 286 PRO A CA 1
ATOM 2078 C C . PRO A 1 286 ? -13.288 2.573 18.292 1.00 96.69 286 PRO A C 1
ATOM 2080 O O . PRO A 1 286 ? -14.114 3.006 17.495 1.00 96.69 286 PRO A O 1
ATOM 2083 N N . THR A 1 287 ? -13.044 3.173 19.460 1.00 97.06 287 THR A N 1
ATOM 2084 C CA . THR A 1 287 ? -13.713 4.393 19.932 1.00 97.06 287 THR A CA 1
ATOM 2085 C C . THR A 1 287 ? -13.108 5.683 19.372 1.00 97.06 287 THR A C 1
ATOM 2087 O O . THR A 1 287 ? -13.661 6.761 19.588 1.00 97.06 287 THR A O 1
ATOM 2090 N N . SER A 1 288 ? -11.983 5.611 18.657 1.00 97.12 288 SER A N 1
ATOM 2091 C CA . SER A 1 288 ? -11.307 6.791 18.118 1.00 97.12 288 SER A CA 1
ATOM 2092 C C . SER A 1 288 ? -12.075 7.399 16.947 1.00 97.12 288 SER A C 1
ATOM 2094 O O . SER A 1 288 ? -12.508 6.702 16.020 1.00 97.12 288 SER A O 1
ATOM 2096 N N . LYS A 1 289 ? -12.206 8.729 16.938 1.00 97.50 289 LYS A N 1
ATOM 2097 C CA . LYS A 1 289 ? -12.849 9.450 15.832 1.00 97.50 289 LYS A CA 1
ATOM 2098 C C . LYS A 1 289 ? -11.994 9.343 14.569 1.00 97.50 289 LYS A C 1
ATOM 2100 O O . LYS A 1 289 ? -10.774 9.220 14.646 1.00 97.50 289 LYS A O 1
ATOM 2105 N N . ALA A 1 290 ? -12.628 9.395 13.398 1.00 96.12 290 ALA A N 1
ATOM 2106 C CA . ALA A 1 290 ? -11.923 9.291 12.117 1.00 96.12 290 ALA A CA 1
ATOM 2107 C C . ALA A 1 290 ? -10.856 10.391 11.940 1.00 96.12 290 ALA A C 1
ATOM 2109 O O . ALA A 1 290 ? -9.749 10.096 11.504 1.00 96.12 290 ALA A O 1
ATOM 2110 N N . ALA A 1 291 ? -11.157 11.624 12.364 1.00 96.06 291 ALA A N 1
ATOM 2111 C CA . ALA A 1 291 ? -10.213 12.742 12.312 1.00 96.06 291 ALA A CA 1
ATOM 2112 C C . ALA A 1 291 ? -8.965 12.512 13.185 1.00 96.06 291 ALA A C 1
ATOM 2114 O O . ALA A 1 291 ? -7.856 12.832 12.762 1.00 96.06 291 ALA A O 1
ATOM 2115 N N . ASP A 1 292 ? -9.129 11.914 14.370 1.00 96.62 292 ASP A N 1
ATOM 2116 C CA . ASP A 1 292 ? -8.007 11.596 15.262 1.00 96.62 292 ASP A CA 1
ATOM 2117 C C . ASP A 1 292 ? -7.135 10.488 14.662 1.00 96.62 292 ASP A C 1
ATOM 2119 O O . ASP A 1 292 ? -5.912 10.593 14.669 1.00 96.62 292 ASP A O 1
ATOM 2123 N N . ARG A 1 293 ? -7.763 9.466 14.058 1.00 97.00 293 ARG A N 1
ATOM 2124 C CA . ARG A 1 293 ? -7.055 8.394 13.339 1.00 97.00 293 ARG A CA 1
ATOM 2125 C C . ARG A 1 293 ? -6.236 8.944 12.175 1.00 97.00 293 ARG A C 1
ATOM 2127 O O . ARG A 1 293 ? -5.079 8.575 12.019 1.00 97.00 293 ARG A O 1
ATOM 2134 N N . GLU A 1 294 ? -6.812 9.834 11.369 1.00 95.88 294 GLU A N 1
ATOM 2135 C CA . GLU A 1 294 ? -6.105 10.452 10.242 1.00 95.88 294 GLU A CA 1
ATOM 2136 C C . GLU A 1 294 ? -4.957 11.353 10.715 1.00 95.88 294 GLU A C 1
ATOM 2138 O O . GLU A 1 294 ? -3.859 11.300 10.156 1.00 95.88 294 GLU A O 1
ATOM 2143 N N . LYS A 1 295 ? -5.176 12.139 11.777 1.00 96.31 295 LYS A N 1
ATOM 2144 C CA . LYS A 1 295 ? -4.147 12.990 12.387 1.00 96.31 295 LYS A CA 1
ATOM 2145 C C . LYS A 1 295 ? -2.976 12.166 12.923 1.00 96.31 295 LYS A C 1
ATOM 2147 O O . LYS A 1 295 ? -1.828 12.488 12.619 1.00 96.31 295 LYS A O 1
ATOM 2152 N N . ASP A 1 296 ? -3.256 11.104 13.670 1.00 96.31 296 ASP A N 1
ATOM 2153 C CA . ASP A 1 296 ? -2.225 10.241 14.248 1.00 96.31 296 ASP A CA 1
ATOM 2154 C C . ASP A 1 296 ? -1.513 9.412 13.175 1.00 96.31 296 ASP A C 1
ATOM 2156 O O . ASP A 1 296 ? -0.300 9.226 13.251 1.00 96.31 296 ASP A O 1
ATOM 2160 N N . LEU A 1 297 ? -2.219 8.987 12.119 1.00 96.12 297 LEU A N 1
ATOM 2161 C CA . LEU A 1 297 ? -1.588 8.325 10.977 1.00 96.12 297 LEU A CA 1
ATOM 2162 C C . LEU A 1 297 ? -0.661 9.275 10.210 1.00 96.12 297 LEU A C 1
ATOM 2164 O O . LEU A 1 297 ? 0.437 8.882 9.823 1.00 96.12 297 LEU A O 1
ATOM 2168 N N . LYS A 1 298 ? -1.075 10.533 10.023 1.00 95.00 298 LYS A N 1
ATOM 2169 C CA . LYS A 1 298 ? -0.234 11.572 9.420 1.00 95.00 298 LYS A CA 1
ATOM 2170 C C . LYS A 1 298 ? 1.004 11.844 10.275 1.00 95.00 298 LYS A C 1
ATOM 2172 O O . LYS A 1 298 ? 2.088 12.017 9.723 1.00 95.00 298 LYS A O 1
ATOM 2177 N N . LEU A 1 299 ? 0.861 11.859 11.602 1.00 94.06 299 LEU A N 1
ATOM 2178 C CA . LEU A 1 299 ? 1.990 12.001 12.520 1.00 94.06 299 LEU A CA 1
ATOM 2179 C C . LEU A 1 299 ? 2.956 10.815 12.396 1.00 94.06 299 LEU A C 1
ATOM 2181 O O . LEU A 1 299 ? 4.153 11.033 12.238 1.00 94.06 299 LEU A O 1
ATOM 2185 N N . ALA A 1 300 ? 2.444 9.581 12.377 1.00 93.31 300 ALA A N 1
ATOM 2186 C CA . ALA A 1 300 ? 3.254 8.381 12.173 1.00 93.31 300 ALA A CA 1
ATOM 2187 C C . ALA A 1 300 ? 3.993 8.404 10.821 1.00 93.31 300 ALA A C 1
ATOM 2189 O O . ALA A 1 300 ? 5.186 8.107 10.761 1.00 93.31 300 ALA A O 1
ATOM 2190 N N . ALA A 1 301 ? 3.316 8.812 9.741 1.00 93.44 301 ALA A N 1
ATOM 2191 C CA . ALA A 1 301 ? 3.931 8.984 8.426 1.00 93.44 301 ALA A CA 1
ATOM 2192 C C . ALA A 1 301 ? 5.038 10.050 8.441 1.00 93.44 301 ALA A C 1
ATOM 2194 O O . ALA A 1 301 ? 6.116 9.817 7.901 1.00 93.44 301 ALA A O 1
ATOM 2195 N N . GLY A 1 302 ? 4.804 11.182 9.111 1.00 91.94 302 GLY A N 1
ATOM 2196 C CA . GLY A 1 302 ? 5.803 12.237 9.288 1.00 91.94 302 GLY A CA 1
ATOM 2197 C C . GLY A 1 302 ? 7.022 11.777 10.087 1.00 91.94 302 GLY A C 1
ATOM 2198 O O . GLY A 1 302 ? 8.145 12.063 9.688 1.00 91.94 302 GLY A O 1
ATOM 2199 N N . MET A 1 303 ? 6.819 11.007 11.161 1.00 89.94 303 MET A N 1
ATOM 2200 C CA . MET A 1 303 ? 7.917 10.448 11.956 1.00 89.94 303 MET A CA 1
ATOM 2201 C C . MET A 1 303 ? 8.795 9.513 11.134 1.00 89.94 303 MET A C 1
ATOM 2203 O O . MET A 1 303 ? 10.005 9.557 11.271 1.00 89.94 303 MET A O 1
ATOM 2207 N N . MET A 1 304 ? 8.213 8.685 10.267 1.00 86.56 304 MET A N 1
ATOM 2208 C CA . MET A 1 304 ? 8.998 7.775 9.431 1.00 86.56 304 MET A CA 1
ATOM 2209 C C . MET A 1 304 ? 9.646 8.468 8.223 1.00 86.56 304 MET A C 1
ATOM 2211 O O . MET A 1 304 ? 10.587 7.929 7.639 1.00 86.56 304 MET A O 1
ATOM 2215 N N . ASN A 1 305 ? 9.188 9.666 7.857 1.00 83.81 305 ASN A N 1
ATOM 2216 C CA . ASN A 1 305 ? 9.729 10.454 6.755 1.00 83.81 305 ASN A CA 1
ATOM 2217 C C . ASN A 1 305 ? 10.838 11.414 7.235 1.00 83.81 305 ASN A C 1
ATOM 2219 O O . ASN A 1 305 ? 10.785 12.617 6.992 1.00 83.81 305 ASN A O 1
ATOM 2223 N N . PHE A 1 306 ? 11.857 10.872 7.917 1.00 67.81 306 PHE A N 1
ATOM 2224 C CA . PHE A 1 306 ? 12.958 11.606 8.575 1.00 67.81 306 PHE A CA 1
ATOM 2225 C C . PHE A 1 306 ? 13.788 12.542 7.665 1.00 67.81 306 PHE A C 1
ATOM 2227 O O . PHE A 1 306 ? 14.666 13.252 8.149 1.00 67.81 306 PHE A O 1
ATOM 2234 N N . ALA A 1 307 ? 13.553 12.535 6.354 1.00 60.69 307 ALA A N 1
ATOM 2235 C CA . ALA A 1 307 ? 14.453 13.086 5.345 1.00 60.69 307 ALA A CA 1
ATOM 2236 C C . ALA A 1 307 ? 13.855 14.250 4.526 1.00 60.69 307 ALA A C 1
ATOM 2238 O O . ALA A 1 307 ? 14.592 15.083 3.999 1.00 60.69 307 ALA A O 1
ATOM 2239 N N . ALA A 1 308 ? 12.531 14.363 4.460 1.00 68.19 308 ALA A N 1
ATOM 2240 C CA . ALA A 1 308 ? 11.855 15.228 3.505 1.00 68.19 308 ALA A CA 1
ATOM 2241 C C . ALA A 1 308 ? 11.700 16.679 3.998 1.00 68.19 308 ALA A C 1
ATOM 2243 O O . ALA A 1 308 ? 10.697 17.016 4.627 1.00 68.19 308 ALA A O 1
ATOM 2244 N N . LYS A 1 309 ? 12.657 17.563 3.686 1.00 70.25 309 LYS A N 1
ATOM 2245 C CA . LYS A 1 309 ? 12.482 19.017 3.900 1.00 70.25 309 LYS A CA 1
ATOM 2246 C C . LYS A 1 309 ? 11.511 19.647 2.894 1.00 70.25 309 LYS A C 1
ATOM 2248 O O . LYS A 1 309 ? 10.746 20.528 3.272 1.00 70.25 309 LYS A O 1
ATOM 2253 N N . ASP A 1 310 ? 11.481 19.127 1.667 1.00 77.75 310 ASP A N 1
ATOM 2254 C CA . ASP A 1 310 ? 10.717 19.683 0.545 1.00 77.75 310 ASP A CA 1
ATOM 2255 C C . ASP A 1 310 ? 9.614 18.720 0.082 1.00 77.75 310 ASP A C 1
ATOM 2257 O O . ASP A 1 310 ? 9.546 18.311 -1.081 1.00 77.75 310 ASP A O 1
ATOM 2261 N N . ALA A 1 311 ? 8.754 18.300 1.013 1.00 83.25 311 ALA A N 1
ATOM 2262 C CA . ALA A 1 311 ? 7.589 17.499 0.661 1.00 83.25 311 ALA A CA 1
ATOM 2263 C C . ALA A 1 311 ? 6.580 18.351 -0.124 1.00 83.25 311 ALA A C 1
ATOM 2265 O O . ALA A 1 311 ? 6.090 19.373 0.363 1.00 83.25 311 ALA A O 1
ATOM 2266 N N . GLY A 1 312 ? 6.233 17.903 -1.331 1.00 87.38 312 GLY A N 1
ATOM 2267 C CA . GLY A 1 312 ? 5.089 18.437 -2.056 1.00 87.38 312 GLY A CA 1
ATOM 2268 C C . GLY A 1 312 ? 3.794 18.248 -1.259 1.00 87.38 312 GLY A C 1
ATOM 2269 O O . GLY A 1 312 ? 3.694 17.387 -0.380 1.00 87.38 312 GLY A O 1
ATOM 2270 N N . GLY A 1 313 ? 2.776 19.053 -1.571 1.00 91.50 313 GLY A N 1
ATOM 2271 C CA . GLY A 1 313 ? 1.456 18.900 -0.958 1.00 91.50 313 GLY A CA 1
ATOM 2272 C C . GLY A 1 313 ? 0.887 17.486 -1.171 1.00 91.50 313 GLY A C 1
ATOM 2273 O O . GLY A 1 313 ? 1.127 16.889 -2.225 1.00 91.50 313 GLY A O 1
ATOM 2274 N N . PRO A 1 314 ? 0.133 16.938 -0.198 1.00 94.56 314 PRO A N 1
ATOM 2275 C CA . PRO A 1 314 ? -0.410 15.592 -0.306 1.00 94.56 314 PRO A CA 1
ATOM 2276 C C . PRO A 1 314 ? -1.413 15.499 -1.459 1.00 94.56 314 PRO A C 1
ATOM 2278 O O . PRO A 1 314 ? -2.382 16.259 -1.520 1.00 94.56 314 PRO A O 1
ATOM 2281 N N . LYS A 1 315 ? -1.203 14.531 -2.345 1.00 96.50 315 LYS A N 1
ATOM 2282 C CA . LYS A 1 315 ? -2.127 14.137 -3.411 1.00 96.50 315 LYS A CA 1
ATOM 2283 C C . LYS A 1 315 ? -3.017 13.007 -2.909 1.00 96.50 315 LYS A C 1
ATOM 2285 O O . LYS A 1 315 ? -2.655 12.295 -1.976 1.00 96.50 315 LYS A O 1
ATOM 2290 N N . THR A 1 316 ? -4.188 12.834 -3.508 1.00 97.25 316 THR A N 1
ATOM 2291 C CA . THR A 1 316 ? -5.077 11.713 -3.182 1.00 97.25 316 THR A CA 1
ATOM 2292 C C . THR A 1 316 ? -4.997 10.647 -4.269 1.00 97.25 316 THR A C 1
ATOM 2294 O O . THR A 1 316 ? -5.061 10.978 -5.450 1.00 97.25 316 THR A O 1
ATOM 2297 N N . VAL A 1 317 ? -4.821 9.387 -3.864 1.00 96.56 317 VAL A N 1
ATOM 2298 C CA . VAL A 1 317 ? -4.674 8.225 -4.755 1.00 96.56 317 VAL A CA 1
ATOM 2299 C C . VAL A 1 317 ? -5.505 7.047 -4.247 1.00 96.56 317 VAL A C 1
ATOM 2301 O O . VAL A 1 317 ? -5.656 6.869 -3.039 1.00 96.56 317 VAL A O 1
ATOM 2304 N N . ASP A 1 318 ? -6.008 6.213 -5.155 1.00 95.00 318 ASP A N 1
ATOM 2305 C CA . ASP A 1 318 ? -6.683 4.965 -4.787 1.00 95.00 318 ASP A CA 1
ATOM 2306 C C . ASP A 1 318 ? -5.652 3.919 -4.344 1.00 95.00 318 ASP A C 1
ATOM 2308 O O . ASP A 1 318 ? -4.773 3.525 -5.117 1.00 95.00 318 ASP A O 1
ATOM 2312 N N . TRP A 1 319 ? -5.739 3.458 -3.095 1.00 95.25 319 TRP A N 1
ATOM 2313 C CA . TRP A 1 319 ? -4.830 2.446 -2.553 1.00 95.25 319 TRP A CA 1
ATOM 2314 C C . TRP A 1 319 ? -5.482 1.687 -1.391 1.00 95.25 319 TRP A C 1
ATOM 2316 O O . TRP A 1 319 ? -6.182 2.275 -0.569 1.00 95.25 319 TRP A O 1
ATOM 2326 N N . LEU A 1 320 ? -5.280 0.363 -1.338 1.00 92.00 320 LEU A N 1
ATOM 2327 C CA . LEU A 1 320 ? -5.873 -0.535 -0.329 1.00 92.00 320 LEU A CA 1
ATOM 2328 C C . LEU A 1 320 ? -7.408 -0.438 -0.205 1.00 92.00 320 LEU A C 1
ATOM 2330 O O . LEU A 1 320 ? -7.968 -0.634 0.869 1.00 92.00 320 LEU A O 1
ATOM 2334 N N . GLY A 1 321 ? -8.096 -0.129 -1.309 1.00 88.12 321 GLY A N 1
ATOM 2335 C CA . GLY A 1 321 ? -9.556 0.013 -1.337 1.00 88.12 321 GLY A CA 1
ATOM 2336 C C . GLY A 1 321 ? -10.090 1.328 -0.755 1.00 88.12 321 GLY A C 1
ATOM 2337 O O . GLY A 1 321 ? -11.303 1.460 -0.606 1.00 88.12 321 GLY A O 1
ATOM 2338 N N . GLY A 1 322 ? -9.222 2.297 -0.439 1.00 90.94 322 GLY A N 1
ATOM 2339 C CA . GLY A 1 322 ? -9.602 3.621 0.059 1.00 90.94 322 GLY A CA 1
ATOM 2340 C C . GLY A 1 322 ? -8.876 4.774 -0.642 1.00 90.94 322 GLY A C 1
ATOM 2341 O O . GLY A 1 322 ? -8.021 4.570 -1.502 1.00 90.94 322 GLY A O 1
ATOM 2342 N N . GLN A 1 323 ? -9.225 6.002 -0.245 1.00 95.69 323 GLN A N 1
ATOM 2343 C CA . GLN A 1 323 ? -8.559 7.232 -0.681 1.00 95.69 323 GLN A CA 1
ATOM 2344 C C . GLN A 1 323 ? -7.319 7.469 0.191 1.00 95.69 323 GLN A C 1
ATOM 2346 O O . GLN A 1 323 ? -7.417 7.991 1.303 1.00 95.69 323 GLN A O 1
ATOM 2351 N N . ALA A 1 324 ? -6.151 7.064 -0.296 1.00 97.00 324 ALA A N 1
ATOM 2352 C CA . ALA A 1 324 ? -4.882 7.303 0.373 1.00 97.00 324 ALA A CA 1
ATOM 2353 C C . ALA A 1 324 ? -4.360 8.714 0.096 1.00 97.00 324 ALA A C 1
ATOM 2355 O O . ALA A 1 324 ? -4.667 9.330 -0.928 1.00 97.00 324 ALA A O 1
ATOM 2356 N N . LYS A 1 325 ? -3.536 9.223 1.008 1.00 97.06 325 LYS A N 1
ATOM 2357 C CA . LYS A 1 325 ? -2.736 10.429 0.795 1.00 97.06 325 LYS A CA 1
ATOM 2358 C C . LYS A 1 325 ? -1.329 10.018 0.386 1.00 97.06 325 LYS A C 1
ATOM 2360 O O . LYS A 1 325 ? -0.728 9.172 1.040 1.00 97.06 325 LYS A O 1
ATOM 2365 N N . GLU A 1 326 ? -0.834 10.605 -0.693 1.00 96.44 326 GLU A N 1
ATOM 2366 C CA . GLU A 1 326 ? 0.509 10.412 -1.230 1.00 96.44 326 GLU A CA 1
ATOM 2367 C C . GLU A 1 326 ? 1.284 11.724 -1.133 1.00 96.44 326 GLU A C 1
ATOM 2369 O O . GLU A 1 326 ? 0.799 12.767 -1.570 1.00 96.44 326 GLU A O 1
ATOM 2374 N N . THR A 1 327 ? 2.489 11.684 -0.579 1.00 95.56 327 THR A N 1
ATOM 2375 C CA . THR A 1 327 ? 3.433 12.805 -0.640 1.00 95.56 327 THR A CA 1
ATOM 2376 C C . THR A 1 327 ? 4.715 12.357 -1.302 1.00 95.56 327 THR A C 1
ATOM 2378 O O . THR A 1 327 ? 5.302 11.352 -0.892 1.00 95.56 327 THR A O 1
ATOM 2381 N N . ASP A 1 328 ? 5.161 13.163 -2.256 1.00 94.31 328 ASP A N 1
ATOM 2382 C CA . ASP A 1 328 ? 6.474 13.061 -2.870 1.00 94.31 328 ASP A CA 1
ATOM 2383 C C . ASP A 1 328 ? 7.386 14.087 -2.208 1.00 94.31 328 ASP A C 1
ATOM 2385 O O . ASP A 1 328 ? 7.029 15.262 -2.090 1.00 94.31 328 ASP A O 1
ATOM 2389 N N . ALA A 1 329 ? 8.567 13.661 -1.800 1.00 92.75 329 ALA A N 1
ATOM 2390 C CA . ALA A 1 329 ? 9.598 14.551 -1.317 1.00 92.75 329 ALA A CA 1
ATOM 2391 C C . ALA A 1 329 ? 10.919 14.234 -1.995 1.00 92.75 329 ALA A C 1
ATOM 2393 O O . ALA A 1 329 ? 11.260 13.072 -2.221 1.00 92.75 329 ALA A O 1
ATOM 2394 N N . LYS A 1 330 ? 11.676 15.285 -2.290 1.00 89.81 330 LYS A N 1
ATOM 2395 C CA . LYS A 1 330 ? 13.096 15.162 -2.593 1.00 89.81 330 LYS A CA 1
ATOM 2396 C C . LYS A 1 330 ? 13.870 15.620 -1.374 1.00 89.81 330 LYS A C 1
ATOM 2398 O O . LYS A 1 330 ? 13.497 16.602 -0.733 1.00 89.81 330 LYS A O 1
ATOM 2403 N N . GLY A 1 331 ? 14.939 14.907 -1.068 1.00 71.94 331 GLY A N 1
ATOM 2404 C CA . GLY A 1 331 ? 15.845 15.296 -0.008 1.00 71.94 331 GLY A CA 1
ATOM 2405 C C . GLY A 1 331 ? 15.816 14.358 1.187 1.00 71.94 331 GLY A C 1
ATOM 2406 O O . GLY A 1 331 ? 14.823 13.710 1.515 1.00 71.94 331 GLY A O 1
ATOM 2407 N N . GLY A 1 332 ? 16.992 14.314 1.794 1.00 64.81 332 GLY A N 1
ATOM 2408 C CA . GLY A 1 332 ? 17.394 13.597 2.986 1.00 64.81 332 GLY A CA 1
ATOM 2409 C C . GLY A 1 332 ? 18.810 14.027 3.330 1.00 64.81 332 GLY A C 1
ATOM 2410 O O . GLY A 1 332 ? 19.310 15.013 2.786 1.00 64.81 332 GLY A O 1
ATOM 2411 N N . VAL A 1 333 ? 19.490 13.271 4.192 1.00 63.50 333 VAL A N 1
ATOM 2412 C CA . VAL A 1 333 ? 20.934 13.465 4.431 1.00 63.50 333 VAL A CA 1
ATOM 2413 C C . VAL A 1 333 ? 21.719 13.403 3.108 1.00 63.50 333 VAL A C 1
ATOM 2415 O O . VAL A 1 333 ? 22.703 14.113 2.939 1.00 63.50 333 VAL A O 1
ATOM 2418 N N . ASN A 1 334 ? 21.201 12.644 2.136 1.00 71.38 334 ASN A N 1
ATOM 2419 C CA . ASN A 1 334 ? 21.663 12.604 0.755 1.00 71.38 334 ASN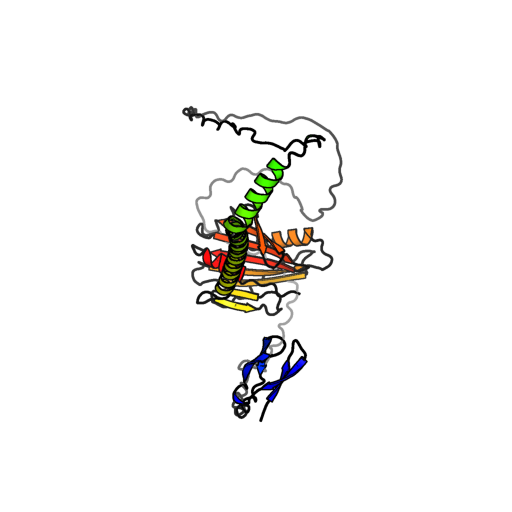 A CA 1
ATOM 2420 C C . ASN A 1 334 ? 20.624 13.280 -0.156 1.00 71.38 334 ASN A C 1
ATOM 2422 O O . ASN A 1 334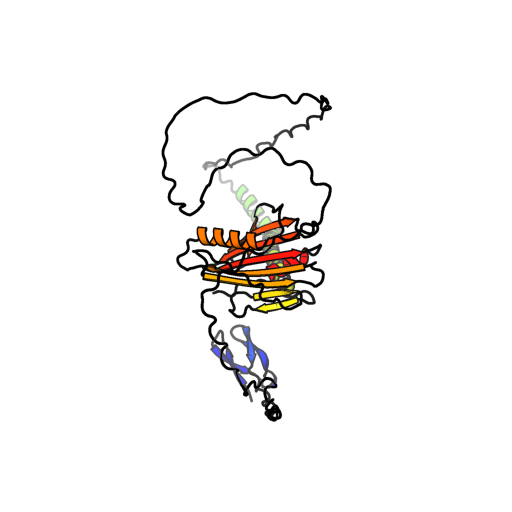 ? 19.490 12.812 -0.258 1.00 71.38 334 ASN A O 1
ATOM 2426 N N . GLN A 1 335 ? 21.008 14.370 -0.825 1.00 78.75 335 GLN A N 1
ATOM 2427 C CA . GLN A 1 335 ? 20.121 15.173 -1.686 1.00 78.75 335 GLN A CA 1
ATOM 2428 C C . GLN A 1 335 ? 19.554 14.399 -2.894 1.00 78.75 335 GLN A C 1
ATOM 2430 O O . GLN A 1 335 ? 18.552 14.815 -3.470 1.00 78.75 335 GLN A O 1
ATOM 2435 N N . ASP A 1 336 ? 20.144 13.249 -3.230 1.00 88.88 336 ASP A N 1
ATOM 2436 C CA . ASP A 1 336 ? 19.757 12.420 -4.379 1.00 88.88 336 ASP A CA 1
ATOM 2437 C C . ASP A 1 336 ? 18.599 11.448 -4.095 1.00 88.88 336 ASP A C 1
ATOM 2439 O O . ASP A 1 336 ? 18.113 10.781 -5.009 1.00 88.88 336 ASP A O 1
ATOM 2443 N N . LEU A 1 337 ? 18.162 11.313 -2.838 1.00 92.19 337 LEU A N 1
ATOM 2444 C CA . LEU A 1 337 ? 17.084 10.389 -2.491 1.00 92.19 337 LEU A CA 1
ATOM 2445 C C . LEU A 1 337 ? 15.709 11.033 -2.690 1.00 92.19 337 LEU A C 1
ATOM 2447 O O . LEU A 1 337 ? 15.410 12.117 -2.183 1.00 92.19 337 LEU A O 1
ATOM 2451 N N . SER A 1 338 ? 14.858 10.314 -3.417 1.00 93.38 338 SER A N 1
ATOM 2452 C CA . SER A 1 338 ? 13.430 10.599 -3.532 1.00 93.38 338 SER A CA 1
ATOM 2453 C C . SER A 1 338 ? 12.664 9.715 -2.558 1.00 93.38 338 SER A C 1
ATOM 2455 O O . SER A 1 338 ? 12.944 8.521 -2.440 1.00 93.38 338 SER A O 1
ATOM 2457 N N . VAL A 1 339 ? 11.696 10.298 -1.855 1.00 94.62 339 VAL A N 1
ATOM 2458 C CA . VAL A 1 339 ? 10.851 9.597 -0.891 1.00 94.62 339 VAL A CA 1
ATOM 2459 C C . VAL A 1 339 ? 9.396 9.747 -1.296 1.00 94.62 339 VAL A C 1
ATOM 2461 O O . VAL A 1 339 ? 8.879 10.860 -1.378 1.00 94.62 339 VAL A O 1
ATOM 2464 N N . VAL A 1 340 ? 8.723 8.620 -1.504 1.00 95.69 340 VAL A N 1
ATOM 2465 C CA . VAL A 1 340 ? 7.279 8.574 -1.737 1.00 95.69 340 VAL A CA 1
ATOM 2466 C C . VAL A 1 340 ? 6.630 7.901 -0.542 1.00 95.69 340 VAL A C 1
ATOM 2468 O O . VAL A 1 340 ? 6.977 6.775 -0.184 1.00 95.69 340 VAL A O 1
ATOM 2471 N N . THR A 1 341 ? 5.697 8.601 0.095 1.00 96.12 341 THR A N 1
ATOM 2472 C CA . THR A 1 341 ? 4.969 8.105 1.268 1.00 96.12 341 THR A CA 1
ATOM 2473 C C . THR A 1 341 ? 3.485 8.047 0.954 1.00 96.12 341 THR A C 1
ATOM 2475 O O . THR A 1 341 ? 2.908 9.059 0.566 1.00 96.12 341 THR A O 1
ATOM 2478 N N . ARG A 1 342 ? 2.863 6.880 1.145 1.00 97.19 342 ARG A N 1
ATOM 2479 C CA . ARG A 1 342 ? 1.410 6.697 1.088 1.00 97.19 342 ARG A CA 1
ATOM 2480 C C . ARG A 1 342 ? 0.871 6.329 2.454 1.00 97.19 342 ARG A C 1
ATOM 2482 O O . ARG A 1 342 ? 1.450 5.482 3.130 1.00 97.19 342 ARG A O 1
ATOM 2489 N N . TRP A 1 343 ? -0.260 6.906 2.839 1.00 97.25 343 TRP A N 1
ATOM 2490 C CA . TRP A 1 343 ? -0.986 6.462 4.022 1.00 97.25 343 TRP A CA 1
ATOM 2491 C C . TRP A 1 343 ? -2.497 6.481 3.830 1.00 97.25 343 TRP A C 1
ATOM 2493 O O . TRP A 1 343 ? -3.045 7.326 3.122 1.00 97.25 343 TRP A O 1
ATOM 2503 N N . VAL A 1 344 ? -3.176 5.531 4.469 1.00 97.31 344 VAL A N 1
ATOM 2504 C CA . VAL A 1 344 ? -4.633 5.368 4.406 1.00 97.31 344 VAL A CA 1
ATOM 2505 C C . VAL A 1 344 ? -5.161 4.740 5.690 1.00 97.31 344 VAL A C 1
ATOM 2507 O O . VAL A 1 344 ? -4.511 3.881 6.284 1.00 97.31 344 VAL A O 1
ATOM 2510 N N . VAL A 1 345 ? -6.350 5.163 6.120 1.00 96.62 345 VAL A N 1
ATOM 2511 C CA . VAL A 1 345 ? -7.087 4.541 7.228 1.00 96.62 345 VAL A CA 1
ATOM 2512 C C . VAL A 1 345 ? -8.177 3.645 6.643 1.00 96.62 345 VAL A C 1
ATOM 2514 O O . VAL A 1 345 ? -9.038 4.121 5.908 1.00 96.62 345 VAL A O 1
ATOM 2517 N N . VAL A 1 346 ? -8.166 2.361 6.999 1.00 95.19 346 VAL A N 1
ATOM 2518 C CA . VAL A 1 346 ? -9.190 1.372 6.637 1.00 95.19 346 VAL A CA 1
ATOM 2519 C C . VAL A 1 346 ? -9.777 0.803 7.927 1.00 95.19 346 VAL A C 1
ATOM 2521 O O . VAL A 1 346 ? -9.116 0.089 8.683 1.00 95.19 346 VAL A O 1
ATOM 2524 N N . GLY A 1 347 ? -11.022 1.176 8.234 1.00 94.38 347 GLY A N 1
ATOM 2525 C CA . GLY A 1 347 ? -11.645 0.835 9.514 1.00 94.38 347 GLY A CA 1
ATOM 2526 C C . GLY A 1 347 ? -10.822 1.362 10.696 1.00 94.38 347 GLY A C 1
ATOM 2527 O O . GLY A 1 347 ? -10.535 2.556 10.783 1.00 94.38 347 GLY A O 1
ATOM 2528 N N . ASN A 1 348 ? -10.425 0.472 11.606 1.00 96.06 348 ASN A N 1
ATOM 2529 C CA . ASN A 1 348 ? -9.601 0.810 12.775 1.00 96.06 348 ASN A CA 1
ATOM 2530 C C . ASN A 1 348 ? -8.101 0.576 12.544 1.00 96.06 348 ASN A C 1
ATOM 2532 O O . ASN A 1 348 ? -7.337 0.545 13.503 1.00 96.06 348 ASN A O 1
ATOM 2536 N N . THR A 1 349 ? -7.669 0.393 11.296 1.00 96.38 349 THR A N 1
ATOM 2537 C CA . THR A 1 349 ? -6.264 0.150 10.963 1.00 96.38 349 THR A CA 1
ATOM 2538 C C . THR A 1 349 ? -5.767 1.208 9.989 1.00 96.38 349 THR A C 1
ATOM 2540 O O . THR A 1 349 ? -6.373 1.459 8.954 1.00 96.38 349 THR A O 1
ATOM 2543 N N . GLY A 1 350 ? -4.669 1.860 10.340 1.00 96.75 350 GLY A N 1
ATOM 2544 C CA . GLY A 1 350 ? -3.912 2.736 9.465 1.00 96.75 350 GLY A CA 1
ATOM 2545 C C . GLY A 1 350 ? -2.766 1.981 8.817 1.00 96.75 350 GLY A C 1
ATOM 2546 O O . GLY A 1 350 ? -2.082 1.197 9.470 1.00 96.75 350 GLY A O 1
ATOM 2547 N N . TYR A 1 351 ? -2.543 2.250 7.543 1.00 97.31 351 TYR A N 1
ATOM 2548 C CA . TYR A 1 351 ? -1.428 1.722 6.777 1.00 97.31 351 TYR A CA 1
ATOM 2549 C C . TYR A 1 351 ? -0.564 2.890 6.332 1.00 97.31 351 TYR A C 1
ATOM 2551 O O . TYR A 1 351 ? -1.090 3.880 5.824 1.00 97.31 351 TYR A O 1
ATOM 2559 N N . VAL A 1 352 ? 0.747 2.772 6.509 1.00 97.19 352 VAL A N 1
ATOM 2560 C CA . VAL A 1 352 ? 1.730 3.703 5.955 1.00 97.19 352 VAL A CA 1
ATOM 2561 C C . VAL A 1 352 ? 2.752 2.897 5.176 1.00 97.19 352 VAL A C 1
ATOM 2563 O O . VAL A 1 352 ? 3.267 1.904 5.675 1.00 97.19 352 VAL A O 1
ATOM 2566 N N . ALA A 1 353 ? 3.055 3.311 3.958 1.00 96.94 353 ALA A N 1
ATOM 2567 C CA . ALA A 1 353 ? 4.066 2.688 3.126 1.00 96.94 353 ALA A CA 1
ATOM 2568 C C . ALA A 1 353 ? 5.000 3.772 2.585 1.00 96.94 353 ALA A C 1
ATOM 2570 O O . ALA A 1 353 ? 4.544 4.806 2.098 1.00 96.94 353 ALA A O 1
ATOM 2571 N N . ILE A 1 354 ? 6.304 3.546 2.704 1.00 96.06 354 ILE A N 1
ATOM 2572 C CA . ILE A 1 354 ? 7.349 4.505 2.348 1.00 96.06 354 ILE A CA 1
ATOM 2573 C C . ILE A 1 354 ? 8.343 3.809 1.440 1.00 96.06 354 ILE A C 1
ATOM 2575 O O . ILE A 1 354 ? 8.859 2.744 1.784 1.00 96.06 354 ILE A O 1
ATOM 2579 N N . VAL A 1 355 ? 8.631 4.437 0.306 1.00 96.06 355 VAL A N 1
ATOM 2580 C CA . VAL A 1 355 ? 9.705 4.028 -0.593 1.00 96.06 355 VAL A CA 1
ATOM 2581 C C . VAL A 1 355 ? 10.693 5.170 -0.689 1.00 96.06 355 VAL A C 1
ATOM 2583 O O . VAL A 1 355 ? 10.349 6.252 -1.161 1.00 96.06 355 VAL A O 1
ATOM 2586 N N . GLN A 1 356 ? 11.915 4.922 -0.239 1.00 94.94 356 GLN A N 1
ATOM 2587 C CA . GLN A 1 356 ? 13.056 5.788 -0.490 1.00 94.94 356 GLN A CA 1
ATOM 2588 C C . GLN A 1 356 ? 13.856 5.164 -1.622 1.00 94.94 356 GLN A C 1
ATOM 2590 O O . GLN A 1 356 ? 14.170 3.976 -1.553 1.00 94.94 356 GLN A O 1
ATOM 2595 N N . HIS A 1 357 ? 14.165 5.930 -2.661 1.00 95.06 357 HIS A N 1
ATOM 2596 C CA . HIS A 1 357 ? 14.938 5.416 -3.779 1.00 95.06 357 HIS A CA 1
ATOM 2597 C C . HIS A 1 357 ? 15.898 6.451 -4.365 1.00 95.06 357 HIS A C 1
ATOM 2599 O O . HIS A 1 357 ? 15.626 7.654 -4.354 1.00 95.06 357 HIS A O 1
ATOM 2605 N N . LYS A 1 358 ? 16.993 5.954 -4.938 1.00 95.06 358 LYS A N 1
ATOM 2606 C CA . LYS A 1 358 ? 17.900 6.679 -5.828 1.00 95.06 358 LYS A CA 1
ATOM 2607 C C . LYS A 1 358 ? 17.723 6.116 -7.235 1.00 95.06 358 LYS A C 1
ATOM 2609 O O . LYS A 1 358 ? 17.945 4.931 -7.448 1.00 95.06 358 LYS A O 1
ATOM 2614 N N . ASP A 1 359 ? 17.216 6.932 -8.157 1.00 93.25 359 ASP A N 1
ATOM 2615 C CA . ASP A 1 359 ? 17.071 6.602 -9.588 1.00 93.25 359 ASP A CA 1
ATOM 2616 C C . ASP A 1 359 ? 16.247 5.337 -9.945 1.00 93.25 359 ASP A C 1
ATOM 2618 O O . ASP A 1 359 ? 16.302 4.873 -11.077 1.00 93.25 359 ASP A O 1
ATOM 2622 N N . LYS A 1 360 ? 15.428 4.813 -9.014 1.00 94.38 360 LYS A N 1
ATOM 2623 C CA . LYS A 1 360 ? 14.536 3.642 -9.209 1.00 94.38 360 LYS A CA 1
ATOM 2624 C C . LYS A 1 360 ? 13.022 3.944 -9.083 1.00 94.38 360 LYS A C 1
ATOM 2626 O O . LYS A 1 360 ? 12.350 3.402 -8.198 1.00 94.38 360 LYS A O 1
ATOM 2631 N N . PRO A 1 361 ? 12.430 4.826 -9.910 1.00 94.12 361 PRO A N 1
ATOM 2632 C CA . PRO A 1 361 ? 11.004 5.174 -9.814 1.00 94.12 361 PRO A CA 1
ATOM 2633 C C . PRO A 1 361 ? 10.047 3.999 -10.109 1.00 94.12 361 PRO A C 1
ATOM 2635 O O . PRO A 1 361 ? 8.898 3.991 -9.662 1.00 94.12 361 PRO A O 1
ATOM 2638 N N . GLU A 1 362 ? 10.482 2.983 -10.852 1.00 92.88 362 GLU A N 1
ATOM 2639 C CA . GLU A 1 362 ? 9.715 1.765 -11.132 1.00 92.88 362 GLU A CA 1
ATOM 2640 C C . GLU A 1 362 ? 9.544 0.867 -9.898 1.00 92.88 362 GLU A C 1
ATOM 2642 O O . GLU A 1 362 ? 8.487 0.242 -9.735 1.00 92.88 362 GLU A O 1
ATOM 2647 N N . ALA A 1 363 ? 10.522 0.862 -8.985 1.00 93.56 363 ALA A N 1
ATOM 2648 C CA . ALA A 1 363 ? 10.431 0.145 -7.715 1.00 93.56 363 ALA A CA 1
ATOM 2649 C C . ALA A 1 363 ? 9.301 0.703 -6.838 1.00 93.56 363 ALA A C 1
ATOM 2651 O O . ALA A 1 363 ? 8.585 -0.061 -6.193 1.00 93.56 363 ALA A O 1
ATOM 2652 N N . VAL A 1 364 ? 9.067 2.020 -6.894 1.00 94.00 364 VAL A N 1
ATOM 2653 C CA . VAL A 1 364 ? 7.973 2.699 -6.180 1.00 94.00 364 VAL A CA 1
ATOM 2654 C C . VAL A 1 364 ? 6.614 2.144 -6.602 1.00 94.00 364 VAL A C 1
ATOM 2656 O O . VAL A 1 364 ? 5.810 1.725 -5.768 1.00 94.00 364 VAL A O 1
ATOM 2659 N N . ARG A 1 365 ? 6.358 2.104 -7.915 1.00 91.94 365 ARG A N 1
ATOM 2660 C CA . ARG A 1 365 ? 5.092 1.589 -8.461 1.00 91.94 365 ARG A CA 1
ATOM 2661 C C . ARG A 1 365 ? 4.918 0.113 -8.134 1.00 91.94 365 ARG A C 1
ATOM 2663 O O . ARG A 1 365 ? 3.835 -0.298 -7.727 1.00 91.94 365 ARG A O 1
ATOM 2670 N N . THR A 1 366 ? 5.985 -0.664 -8.294 1.00 92.38 366 THR A N 1
ATOM 2671 C CA . THR A 1 366 ? 5.981 -2.101 -8.011 1.00 92.38 366 THR A CA 1
ATOM 2672 C C . THR A 1 366 ? 5.643 -2.371 -6.551 1.00 92.38 366 THR A C 1
ATOM 2674 O O . THR A 1 366 ? 4.750 -3.173 -6.280 1.00 92.38 366 THR A O 1
ATOM 2677 N N . PHE A 1 367 ? 6.295 -1.672 -5.620 1.00 95.06 367 PHE A N 1
ATOM 2678 C CA . PHE A 1 367 ? 6.048 -1.820 -4.193 1.00 95.06 367 PHE A CA 1
ATOM 2679 C C . PHE A 1 367 ? 4.592 -1.531 -3.844 1.00 95.06 367 PHE A C 1
ATOM 2681 O O . PHE A 1 367 ? 3.900 -2.414 -3.346 1.00 95.06 367 PHE A O 1
ATOM 2688 N N . PHE A 1 368 ? 4.088 -0.335 -4.169 1.00 94.94 368 PHE A N 1
ATOM 2689 C CA . PHE A 1 368 ? 2.736 0.056 -3.769 1.00 94.94 368 PHE A CA 1
ATOM 2690 C C . PHE A 1 368 ? 1.635 -0.799 -4.402 1.00 94.94 368 PHE A C 1
ATOM 2692 O O . PHE A 1 368 ? 0.604 -1.003 -3.762 1.00 94.94 368 PHE A O 1
ATOM 2699 N N . ASN A 1 369 ? 1.849 -1.318 -5.616 1.00 91.88 369 ASN A N 1
ATOM 2700 C CA . ASN A 1 369 ? 0.907 -2.230 -6.274 1.00 91.88 369 ASN A CA 1
ATOM 2701 C C . ASN A 1 369 ? 0.873 -3.624 -5.634 1.00 91.88 369 ASN A C 1
ATOM 2703 O O . ASN A 1 369 ? -0.098 -4.349 -5.828 1.00 91.88 369 ASN A O 1
ATOM 2707 N N . ASN A 1 370 ? 1.919 -4.000 -4.895 1.00 92.25 370 ASN A N 1
ATOM 2708 C CA . ASN A 1 370 ? 2.030 -5.296 -4.233 1.00 92.25 370 ASN A CA 1
ATOM 2709 C C . ASN A 1 370 ? 1.720 -5.239 -2.730 1.00 92.25 370 ASN A C 1
ATOM 2711 O O . ASN A 1 370 ? 1.769 -6.282 -2.080 1.00 92.25 370 ASN A O 1
ATOM 2715 N N . VAL A 1 371 ? 1.400 -4.064 -2.171 1.00 91.69 371 VAL A N 1
ATOM 2716 C CA . VAL A 1 371 ? 0.888 -3.961 -0.797 1.00 91.69 371 VAL A CA 1
ATOM 2717 C C . VAL A 1 371 ? -0.612 -4.248 -0.798 1.00 91.69 371 VAL A C 1
ATOM 2719 O O . VAL A 1 371 ? -1.396 -3.531 -1.416 1.00 91.69 371 VAL A O 1
ATOM 2722 N N . GLU A 1 372 ? -1.010 -5.277 -0.061 1.00 90.94 372 GLU A N 1
ATOM 2723 C CA . GLU A 1 372 ? -2.386 -5.714 0.139 1.00 90.94 372 GLU A CA 1
ATOM 2724 C C . GLU A 1 372 ? -2.735 -5.663 1.633 1.00 90.94 372 GLU A C 1
ATOM 2726 O O . GLU A 1 372 ? -2.031 -6.215 2.485 1.00 90.94 372 GLU A O 1
ATOM 2731 N N . ALA A 1 373 ? -3.860 -5.029 1.959 1.00 87.50 373 ALA A N 1
ATOM 2732 C CA . ALA A 1 373 ? -4.445 -5.068 3.289 1.00 87.50 373 ALA A CA 1
ATOM 2733 C C . ALA A 1 373 ? -5.179 -6.401 3.438 1.00 87.50 373 ALA A C 1
ATOM 2735 O O . ALA A 1 373 ? -6.067 -6.725 2.652 1.00 87.50 373 ALA A O 1
ATOM 2736 N N . LEU A 1 374 ? -4.794 -7.176 4.447 1.00 87.19 374 LEU A N 1
ATOM 2737 C CA . LEU A 1 374 ? -5.408 -8.472 4.732 1.00 87.19 374 LEU A CA 1
ATOM 2738 C C . LEU A 1 374 ? -6.477 -8.383 5.832 1.00 87.19 374 LEU A C 1
ATOM 2740 O O . LEU A 1 374 ? -7.128 -9.386 6.135 1.00 87.19 374 LEU A O 1
ATOM 2744 N N . SER A 1 375 ? -6.683 -7.195 6.414 1.00 69.31 375 SER A N 1
ATOM 2745 C CA . SER A 1 375 ? -7.764 -6.979 7.373 1.00 69.31 375 SER A CA 1
ATOM 2746 C C . SER A 1 375 ? -9.117 -7.029 6.655 1.00 69.31 375 SER A C 1
ATOM 2748 O O . SER A 1 375 ? -9.355 -6.302 5.692 1.00 69.31 375 SER A O 1
ATOM 2750 N N . LYS A 1 376 ? -9.974 -7.952 7.099 1.00 53.38 376 LYS A N 1
ATOM 2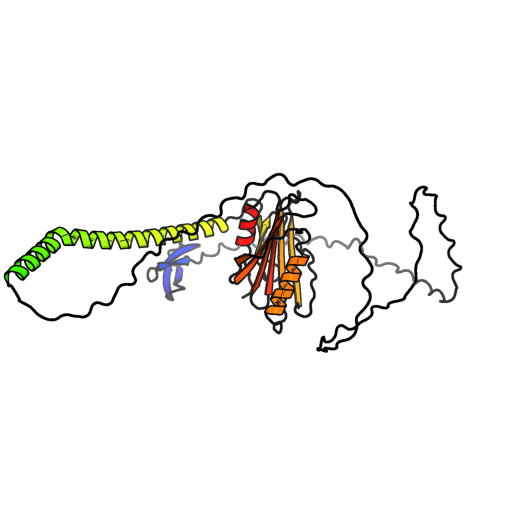751 C CA . LYS A 1 376 ? -11.396 -8.005 6.750 1.00 53.38 376 LYS A CA 1
ATOM 2752 C C . LYS A 1 376 ? -12.217 -7.303 7.814 1.00 53.38 376 LYS A C 1
ATOM 2754 O O . LYS A 1 376 ? -11.853 -7.454 9.004 1.00 53.38 376 LYS A O 1
#

Foldseek 3Di:
DWQWDADPPPRDTDTHDLVQAQHWDADPPPRDTDRHHHPPDPPDPPDDDDPPDPPPDDPPPPVDDPDPDPPPDPPDDDDDDDDDDDDDDDPDDDDDDDDDDDDDDDDDDDDDDDDDDDDDDDDDDDDDDDDDDDDDDDPPDDDDDDDPDPPDDDDDDDDDDDDDDDDDDDDVVVCCCVVVVVVCCCVPVVVVVVVVVVVVVVVVVVVVVVVVVVVVVVLVVLVDAPPQWDWDAPPVNQKIFIDHDDFWDWPPDDDDDPFWPDKTKTWDADPVNQKIKMKMKTFTDLPDDPVVVVVSLVVSQVVVPQWFPPKDDWDWDDAQNDTKTWIWGQTGPDRQKIKIWIWDDDRRMIMIMIMIHHPCVVVVVSGRSRMYGRDD

Secondary structure (DSSP, 8-state):
-PEEEE-TTT--EEEE-GGGTTSEEE-TTT--EEE----PPPPPPPPPPPP-------TT---S--PPPPP---S---PPPPPPP--------PPPPPP---------------------------------------------PPPPP--------PPPPPPP-------HHHHHHHHHHHHHIIIIIHHHHHHHHHHHHHHHHHHHHHHHHHHHHHHHHHHSPPTTEEEEE-TTSSEEEEEESSPPEE-------SSEEEEEEEEEE-TTSSEEEEEEEEEEPTTS-HHHHHHHHHHHHHHH-TT-SEEPPPEEEEETTEEEEEEEEE-SSSTT-EEEEEEEEETTEEEEEEEEESS-HHHHHHHHHH-EE---

Sequence (376 aa):
MPIPVVCANCQTRLNAPDAAAGRKVKCPKCQTVMPVPGTAAPAPPPLPPPPAAPSGGTPFDFGGDSPPPPPRRPSGESRPPRPAPDSPDSPDSPPSPPAGGGSAFDFGAAVESGGGGRARGEREDRPRRRRRDEDDAPPADRPRRPRPDDDAPADDDRPRGRRPAAGGGKSPLLWILLGGGLLLLTCCGGGGVVAYIAMGKVKDAAAQVTKKLDDDMKKAAAAQLPPGWTKFEAPDKSVRAAFPAPFPDDAGLSFTTQSVTGAKAWRSQEADWSLTCTVAVVKFRPTSKAADREKDLKLAAGMMNFAAKDAGGPKTVDWLGGQAKETDAKGGVNQDLSVVTRWVVVGNTGYVAIVQHKDKPEAVRTFFNNVEALSK

Organism: NCBI:txid2528023

Radius of gyration: 39.49 Å; chains: 1; bounding box: 98×101×111 Å

pLDDT: mean 76.81, std 19.28, range [33.62, 97.69]